Protein AF-A0AA39XBR7-F1 (afdb_monomer_lite)

Sequence (240 aa):
MSEARSYQYEAAVHEPPAMGYGTRESRRLQQRDEYKDFIITSLDLELIDYPHHLPDVERVSEIGLAAFDPRDSQCGPVLELANGDAAELAKRITSAHDIFNEWKSITARTCEAPCHTYWNRTYNDRHVAEPYEAMFAKSEICRSTVAISKLVDFFKTLSTAKLTPEEKAWGQKRKILILFWDARLEHRILKNWNLYPELDGMNIVYWDLQLWSLLYNSRRVGAHKASRMKNPQLRSIAEI

Radius of gyration: 22.06 Å; chains: 1; bounding box: 62×50×61 Å

Foldseek 3Di:
DPPVPVVVVVVQADDDPDQDPDDPVVSVVVVCVVCLQAKEKEWDWDFQPDDPVDDRLVRTFKIKMKIAGNLPPLNDDCVVVVVDDVVSSLVRIDIAMEGALVCLVPALQNRPDPCSVVVVPDDPDDDPPDPPPPVRYDYHYDHPVVVVVVVLVVQVCQQPPPDDPVCVVVVHTTAYEYEYQACPSVVVNCVVVVPCVSCVVGNYGYHHVPVVVVVVVVVVVVVVVVVLVVDPVNPVVVPD

Secondary structure (DSSP, 8-state):
--STTSHHHHHHBPPPPP--SS-HHHHHHHHHHHHTTPEEEEEEEEE-S--TTS-HHHHEEEEEEEEE-TT-TTS--TTTTTSS-HHHHHTT-EEEEEEETTTTT--TTT---HHHHSGGGT-SSS--------TTSPPEEE-HHHHHHHHHHHHHHHHHTT--HHHHHTT---EEEEEESSHHHHHHHHHHTT-HHHHTTSEEEEEEHHHHHHHHHHHHHHHHHHHHHT-GGGGGGS--

Structure (mmCIF, N/CA/C/O backbone):
data_AF-A0AA39XBR7-F1
#
_entry.id   AF-A0AA39XBR7-F1
#
loop_
_atom_site.group_PDB
_atom_site.id
_atom_site.type_symbol
_atom_site.label_atom_id
_atom_site.label_alt_id
_atom_site.label_comp_id
_atom_site.label_asym_id
_atom_site.label_entity_id
_atom_site.label_seq_id
_atom_site.pdbx_PDB_ins_code
_atom_site.Cartn_x
_atom_site.Cartn_y
_atom_site.Cartn_z
_atom_site.occupancy
_atom_site.B_iso_or_equiv
_atom_site.auth_seq_id
_atom_site.auth_comp_id
_atom_site.auth_asym_id
_atom_site.auth_atom_id
_atom_site.pdbx_PDB_model_num
ATOM 1 N N . MET A 1 1 ? -8.562 -27.942 -15.005 1.00 36.41 1 MET A N 1
ATOM 2 C CA . MET A 1 1 ? -8.981 -27.636 -13.614 1.00 36.41 1 MET A CA 1
ATOM 3 C C . MET A 1 1 ? -8.648 -26.181 -13.225 1.00 36.41 1 MET A C 1
ATOM 5 O O . MET A 1 1 ? -8.146 -25.946 -12.134 1.00 36.41 1 MET A O 1
ATOM 9 N N . SER A 1 2 ? -8.909 -25.188 -14.087 1.00 41.81 2 SER A N 1
ATOM 10 C CA . SER A 1 2 ? -8.420 -23.802 -13.907 1.00 41.81 2 SER A CA 1
ATOM 11 C C . SER A 1 2 ? -9.505 -22.744 -13.666 1.00 41.81 2 SER A C 1
ATOM 13 O O . SER A 1 2 ? -9.163 -21.615 -13.341 1.00 41.81 2 SER A O 1
ATOM 15 N N . GLU A 1 3 ? -10.792 -23.080 -13.765 1.00 29.22 3 GLU A N 1
ATOM 16 C CA . GLU A 1 3 ? -11.884 -22.090 -13.680 1.00 29.22 3 GLU A CA 1
ATOM 17 C C . GLU A 1 3 ? -12.393 -21.839 -12.250 1.00 29.22 3 GLU A C 1
ATOM 19 O O . GLU A 1 3 ? -12.955 -20.791 -11.962 1.00 29.22 3 GLU A O 1
ATOM 24 N N . ALA A 1 4 ? -12.120 -22.737 -11.297 1.00 28.70 4 ALA A N 1
ATOM 25 C CA . ALA A 1 4 ? -12.608 -22.592 -9.920 1.00 28.70 4 ALA A CA 1
ATOM 26 C C . ALA A 1 4 ? -11.815 -21.580 -9.061 1.00 28.70 4 ALA A C 1
ATOM 28 O O . ALA A 1 4 ? -12.208 -21.293 -7.935 1.00 28.70 4 ALA A O 1
ATOM 29 N N . ARG A 1 5 ? -10.690 -21.038 -9.557 1.00 33.12 5 ARG A N 1
ATOM 30 C CA . ARG A 1 5 ? -9.827 -20.099 -8.806 1.00 33.12 5 ARG A CA 1
ATOM 31 C C . ARG A 1 5 ? -9.983 -18.630 -9.213 1.00 33.12 5 ARG A C 1
ATOM 33 O O . ARG A 1 5 ? -9.458 -17.778 -8.503 1.00 33.12 5 ARG A O 1
ATOM 40 N N . SER A 1 6 ? -10.690 -18.315 -10.304 1.00 33.12 6 SER A N 1
ATOM 41 C CA . SER A 1 6 ? -11.037 -16.922 -10.644 1.00 33.12 6 SER A CA 1
ATOM 42 C C . SER A 1 6 ? -12.188 -16.384 -9.786 1.00 33.12 6 SER A C 1
ATOM 44 O O . SER A 1 6 ? -12.263 -15.183 -9.559 1.00 33.12 6 SER A O 1
ATOM 46 N N . TYR A 1 7 ? -13.018 -17.267 -9.221 1.00 29.05 7 TYR A N 1
ATOM 47 C CA . TYR A 1 7 ? -14.158 -16.909 -8.366 1.00 29.05 7 TYR A CA 1
ATOM 48 C C . TYR A 1 7 ? -13.788 -16.291 -7.005 1.00 29.05 7 TYR A C 1
ATOM 50 O O . TYR A 1 7 ? -14.643 -15.699 -6.356 1.00 29.05 7 TYR A O 1
ATOM 58 N N . GLN A 1 8 ? -12.529 -16.381 -6.559 1.00 36.50 8 GLN A N 1
ATOM 59 C CA . GLN A 1 8 ? -12.093 -15.705 -5.327 1.00 36.50 8 GLN A CA 1
ATOM 60 C C . GLN A 1 8 ? -11.829 -14.201 -5.521 1.00 36.50 8 GLN A C 1
ATOM 62 O O . GLN A 1 8 ? -11.839 -13.468 -4.539 1.00 36.50 8 GLN A O 1
ATOM 67 N N . TYR A 1 9 ? -11.638 -13.731 -6.762 1.00 39.88 9 TYR A N 1
ATOM 68 C CA . TYR A 1 9 ? -11.466 -12.303 -7.064 1.00 39.88 9 TYR A CA 1
ATOM 69 C C . TYR A 1 9 ? -12.776 -11.521 -6.864 1.00 39.88 9 TYR A C 1
ATOM 71 O O . TYR A 1 9 ? -12.777 -10.463 -6.246 1.00 39.88 9 TYR A O 1
ATOM 79 N N . GLU A 1 10 ? -13.910 -12.083 -7.292 1.00 41.75 10 GLU A N 1
ATOM 80 C CA . GLU A 1 10 ? -15.229 -11.444 -7.144 1.00 41.75 10 GLU A CA 1
ATOM 81 C C . GLU A 1 10 ? -15.775 -11.492 -5.707 1.00 41.75 10 GLU A C 1
ATOM 83 O O . GLU A 1 10 ? -16.645 -10.704 -5.352 1.00 41.75 10 GLU A O 1
ATOM 88 N N . ALA A 1 11 ? -15.260 -12.389 -4.859 1.00 38.06 11 ALA A N 1
ATOM 89 C CA . ALA A 1 11 ? -15.736 -12.554 -3.485 1.00 38.06 11 ALA A CA 1
ATOM 90 C C . ALA A 1 11 ? -15.043 -11.633 -2.459 1.00 38.06 11 ALA A C 1
ATOM 92 O O . ALA A 1 11 ? -15.571 -11.461 -1.362 1.00 38.06 11 ALA A O 1
ATOM 93 N N . ALA A 1 12 ? -13.876 -11.061 -2.788 1.00 40.06 12 ALA A N 1
ATOM 94 C CA . ALA A 1 12 ? -13.057 -10.269 -1.858 1.00 40.06 12 ALA A CA 1
ATOM 95 C C . ALA A 1 12 ? -13.121 -8.747 -2.093 1.00 40.06 12 ALA A C 1
ATOM 97 O O . ALA A 1 12 ? -12.744 -7.974 -1.210 1.00 40.06 12 ALA A O 1
ATOM 98 N N . VAL A 1 13 ? -13.616 -8.306 -3.255 1.00 43.59 13 VAL A N 1
ATOM 99 C CA . VAL A 1 13 ? -13.901 -6.891 -3.528 1.00 43.59 13 VAL A CA 1
ATOM 100 C C . VAL A 1 13 ? -15.333 -6.626 -3.089 1.00 43.59 13 VAL A C 1
ATOM 102 O O . VAL A 1 13 ? -16.291 -6.885 -3.815 1.00 43.59 13 VAL A O 1
ATOM 105 N N . HIS A 1 14 ? -15.495 -6.154 -1.857 1.00 42.94 14 HIS A N 1
ATOM 106 C CA . HIS A 1 14 ? -16.815 -5.778 -1.378 1.00 42.94 14 HIS A CA 1
ATOM 107 C C . HIS A 1 14 ? -17.327 -4.587 -2.193 1.00 42.94 14 HIS A C 1
ATOM 109 O O . HIS A 1 14 ? -16.699 -3.526 -2.215 1.00 42.94 14 HIS A O 1
ATOM 115 N N . GLU A 1 15 ? -18.501 -4.732 -2.818 1.00 41.19 15 GLU A N 1
ATOM 116 C CA . GLU A 1 15 ? -19.297 -3.552 -3.145 1.00 41.19 15 GLU A CA 1
ATOM 117 C C . GLU A 1 15 ? -19.470 -2.748 -1.846 1.00 41.19 15 GLU A C 1
ATOM 119 O O . GLU A 1 15 ? -19.790 -3.338 -0.805 1.00 41.19 15 GLU A O 1
ATOM 124 N N . PRO A 1 16 ? -19.274 -1.417 -1.854 1.00 43.09 16 PRO A N 1
ATOM 125 C CA . PRO A 1 16 ? -19.631 -0.624 -0.692 1.00 43.09 16 PRO A CA 1
ATOM 126 C C . PRO A 1 16 ? -21.111 -0.883 -0.374 1.00 43.09 16 PRO A C 1
ATOM 128 O O . PRO A 1 16 ? -21.908 -1.042 -1.310 1.00 43.09 16 PRO A O 1
ATOM 131 N N . PRO A 1 17 ? -21.490 -0.933 0.916 1.00 42.19 17 PRO A N 1
ATOM 132 C CA . PRO A 1 17 ? -22.825 -1.317 1.342 1.00 42.19 17 PRO A CA 1
ATOM 133 C C . PRO A 1 17 ? -23.879 -0.592 0.513 1.00 42.19 17 PRO A C 1
ATOM 135 O O . PRO A 1 17 ? -23.793 0.623 0.282 1.00 42.19 17 PRO A O 1
ATOM 138 N N . ALA A 1 18 ? -24.846 -1.373 0.019 1.00 39.78 18 ALA A N 1
ATOM 139 C CA . ALA A 1 18 ? -25.929 -0.883 -0.814 1.00 39.78 18 ALA A CA 1
ATOM 140 C C . ALA A 1 18 ? -26.505 0.384 -0.178 1.00 39.78 18 ALA A C 1
ATOM 142 O O . ALA A 1 18 ? -26.928 0.376 0.977 1.00 39.78 18 ALA A O 1
ATOM 143 N N . MET A 1 19 ? -26.475 1.486 -0.931 1.00 39.44 19 MET A N 1
ATOM 144 C CA . MET A 1 19 ? -26.997 2.771 -0.484 1.00 39.44 19 MET A CA 1
ATOM 145 C C . MET A 1 19 ? -28.483 2.619 -0.154 1.00 39.44 19 MET A C 1
ATOM 147 O O . MET A 1 19 ? -29.329 2.709 -1.043 1.00 39.44 19 MET A O 1
ATOM 151 N N . GLY A 1 20 ? -28.782 2.381 1.123 1.00 36.44 20 GLY A N 1
ATOM 152 C CA . GLY A 1 20 ? -30.136 2.234 1.630 1.00 36.44 20 GLY A CA 1
ATOM 153 C C . GLY A 1 20 ? -30.998 3.457 1.321 1.00 36.44 20 GLY A C 1
ATOM 154 O O . GLY A 1 20 ? -30.512 4.571 1.090 1.00 36.44 20 GLY A O 1
ATOM 155 N N . TYR A 1 21 ? -32.310 3.245 1.306 1.00 33.88 21 TYR A N 1
ATOM 156 C CA . TYR A 1 21 ? -33.287 4.312 1.143 1.00 33.88 21 TYR A CA 1
ATOM 157 C C . TYR A 1 21 ? -33.241 5.245 2.367 1.00 33.88 21 TYR A C 1
ATOM 159 O O . TYR A 1 21 ? -33.665 4.878 3.456 1.00 33.88 21 TYR A O 1
ATOM 167 N N . GLY A 1 22 ? -32.707 6.456 2.181 1.00 43.44 22 GLY A N 1
ATOM 168 C CA . GLY A 1 22 ? -32.591 7.495 3.208 1.00 43.44 22 GLY A CA 1
ATOM 169 C C . GLY A 1 22 ? -32.235 8.858 2.605 1.00 43.44 22 GLY A C 1
ATOM 170 O O . GLY A 1 22 ? -31.845 8.962 1.434 1.00 43.44 22 GLY A O 1
ATOM 171 N N . THR A 1 23 ? -32.364 9.939 3.375 1.00 49.00 23 THR A N 1
ATOM 172 C CA . THR A 1 23 ? -31.885 11.270 2.953 1.00 49.00 23 THR A CA 1
ATOM 173 C C . THR A 1 23 ? -30.369 11.236 2.685 1.00 49.00 23 THR A C 1
ATOM 175 O O . THR A 1 23 ? -29.650 10.357 3.158 1.00 49.00 23 THR A O 1
ATOM 178 N N . ARG A 1 24 ? -29.843 12.162 1.873 1.00 52.94 24 ARG A N 1
ATOM 179 C CA . ARG A 1 24 ? -28.394 12.224 1.568 1.00 52.94 24 ARG A CA 1
ATOM 180 C C . ARG A 1 24 ? -27.542 12.383 2.838 1.00 52.94 24 ARG A C 1
ATOM 182 O O . ARG A 1 24 ? -26.417 11.904 2.891 1.00 52.94 24 ARG A O 1
ATOM 189 N N . GLU A 1 25 ? -28.098 13.044 3.843 1.00 47.00 25 GLU A N 1
ATOM 190 C CA . GLU A 1 25 ? -27.456 13.350 5.119 1.00 47.00 25 GLU A CA 1
ATOM 191 C C . GLU A 1 25 ? -27.465 12.157 6.085 1.00 47.00 25 GLU A C 1
ATOM 193 O O . GLU A 1 25 ? -26.419 11.805 6.620 1.00 47.00 25 GLU A O 1
ATOM 198 N N . SER A 1 26 ? -28.589 11.440 6.203 1.00 44.47 26 SER A N 1
ATOM 199 C CA . SER A 1 26 ? -28.661 10.193 6.989 1.00 44.47 26 SER A CA 1
ATOM 200 C C . SER A 1 26 ? -27.738 9.099 6.440 1.00 44.47 26 SER A C 1
ATOM 202 O O . SER A 1 26 ? -27.073 8.414 7.213 1.00 44.47 26 SER A O 1
ATOM 204 N N . ARG A 1 27 ? -27.604 9.003 5.110 1.00 57.03 27 ARG A N 1
ATOM 205 C CA . ARG A 1 27 ? -26.632 8.109 4.456 1.00 57.03 27 ARG A CA 1
ATOM 206 C C . ARG A 1 27 ? -25.179 8.472 4.765 1.00 57.03 27 ARG A C 1
ATOM 208 O O . ARG A 1 27 ? -24.381 7.584 5.044 1.00 57.03 27 ARG A O 1
ATOM 215 N N . ARG A 1 28 ? -24.840 9.766 4.745 1.00 54.34 28 ARG A N 1
ATOM 216 C CA . ARG A 1 28 ? -23.496 10.251 5.106 1.00 54.34 28 ARG A CA 1
ATOM 217 C C . ARG A 1 28 ? -23.152 9.938 6.558 1.00 54.34 28 ARG A C 1
ATOM 219 O O . ARG A 1 28 ? -22.025 9.550 6.829 1.00 54.34 28 ARG A O 1
ATOM 226 N N . LEU A 1 29 ? -24.110 10.092 7.471 1.00 49.38 29 LEU A N 1
ATOM 227 C CA . LEU A 1 29 ? -23.909 9.810 8.892 1.00 49.38 29 LEU A CA 1
ATOM 228 C C . LEU A 1 29 ? -23.718 8.309 9.158 1.00 49.38 29 LEU A C 1
ATOM 230 O O . LEU A 1 29 ? -22.767 7.951 9.844 1.00 49.38 29 LEU A O 1
ATOM 234 N N . GLN A 1 30 ? -24.529 7.436 8.547 1.00 53.97 30 GLN A N 1
ATOM 235 C CA . GLN A 1 30 ? -24.371 5.978 8.675 1.00 53.97 30 GLN A CA 1
ATOM 236 C C . GLN A 1 30 ? -23.036 5.472 8.124 1.00 53.97 30 GLN A C 1
ATOM 238 O O . GLN A 1 30 ? -22.339 4.736 8.814 1.00 53.97 30 GLN A O 1
ATOM 243 N N . GLN A 1 31 ? -22.643 5.903 6.920 1.00 56.69 31 GLN A N 1
ATOM 244 C CA . GLN A 1 31 ? -21.334 5.543 6.364 1.00 56.69 31 GLN A CA 1
ATOM 245 C C . GLN A 1 31 ? -20.203 6.065 7.252 1.00 56.69 31 GLN A C 1
ATOM 247 O O . GLN A 1 31 ? -19.247 5.351 7.529 1.00 56.69 31 GLN A O 1
ATOM 252 N N . ARG A 1 32 ? -20.316 7.296 7.763 1.00 59.03 32 ARG A N 1
ATOM 253 C CA . ARG A 1 32 ? -19.305 7.842 8.671 1.00 59.03 32 ARG A CA 1
ATOM 254 C C . ARG A 1 32 ? -19.164 6.998 9.933 1.00 59.03 32 ARG A C 1
ATOM 256 O O . ARG A 1 32 ? -18.042 6.742 10.347 1.00 59.03 32 ARG A O 1
ATOM 263 N N . ASP A 1 33 ? -20.267 6.569 10.537 1.00 61.25 33 ASP A N 1
ATOM 264 C CA . ASP A 1 33 ? -20.223 5.728 11.735 1.00 61.25 33 ASP A CA 1
ATOM 265 C C . ASP A 1 33 ? -19.694 4.316 11.472 1.00 61.25 33 ASP A C 1
ATOM 267 O O . ASP A 1 33 ? -19.093 3.724 12.367 1.00 61.25 33 ASP A O 1
ATOM 271 N N . GLU A 1 34 ? -19.866 3.801 10.257 1.00 65.88 34 GLU A N 1
ATOM 272 C CA . GLU A 1 34 ? -19.312 2.516 9.830 1.00 65.88 34 GLU A CA 1
ATOM 273 C C . GLU A 1 34 ? -17.792 2.590 9.606 1.00 65.88 34 GLU A C 1
ATOM 275 O O . GLU A 1 34 ? -17.063 1.701 10.049 1.00 65.88 34 GLU A O 1
ATOM 280 N N . TYR A 1 35 ? -17.297 3.674 8.994 1.00 68.44 35 TYR A N 1
ATOM 281 C CA . TYR A 1 35 ? -15.881 3.832 8.628 1.00 68.44 35 TYR A CA 1
ATOM 282 C C . TYR A 1 35 ? -15.037 4.637 9.622 1.00 68.44 35 TYR A C 1
ATOM 284 O O . TYR A 1 35 ? -13.823 4.707 9.452 1.00 68.44 35 TYR A O 1
ATOM 292 N N . LYS A 1 36 ? -15.625 5.216 10.680 1.00 70.69 36 LYS A N 1
ATOM 293 C CA . LYS A 1 36 ? -14.898 6.055 11.661 1.00 70.69 36 LYS A CA 1
ATOM 294 C C . LYS A 1 36 ? -13.716 5.368 12.342 1.00 70.69 36 LYS A C 1
ATOM 296 O O . LYS A 1 36 ? -12.861 6.057 12.881 1.00 70.69 36 LYS A O 1
ATOM 301 N N . ASP A 1 37 ? -13.699 4.039 12.340 1.00 78.62 37 ASP A N 1
ATOM 302 C CA . ASP A 1 37 ? -12.667 3.228 12.988 1.00 78.62 37 ASP A CA 1
ATOM 303 C C . ASP A 1 37 ? -11.727 2.516 12.011 1.00 78.62 37 ASP A C 1
ATOM 305 O O . ASP A 1 37 ? -10.735 1.914 12.442 1.00 78.62 37 ASP A O 1
ATOM 309 N N . PHE A 1 38 ? -12.011 2.604 10.709 1.00 88.00 38 PHE A N 1
ATOM 310 C CA . PHE A 1 38 ? -11.160 2.039 9.674 1.00 88.00 38 PHE A CA 1
ATOM 311 C C . PHE A 1 38 ? -9.923 2.907 9.483 1.00 88.00 38 PHE A C 1
ATOM 313 O O . PHE A 1 38 ? -10.016 4.122 9.326 1.00 88.00 38 PHE A O 1
ATOM 320 N N . ILE A 1 39 ? -8.764 2.263 9.429 1.00 91.50 39 ILE A N 1
ATOM 321 C CA . ILE A 1 39 ? -7.567 2.873 8.865 1.00 91.50 39 ILE A CA 1
ATOM 322 C C . ILE A 1 39 ? -7.714 2.786 7.348 1.00 91.50 39 ILE A C 1
ATOM 324 O O . ILE A 1 39 ? -7.817 1.688 6.803 1.00 91.50 39 ILE A O 1
ATOM 328 N N . ILE A 1 40 ? -7.760 3.930 6.673 1.00 91.94 40 ILE A N 1
ATOM 329 C CA . ILE A 1 40 ? -7.886 3.997 5.216 1.00 91.94 40 ILE A CA 1
ATOM 330 C C . ILE A 1 40 ? -6.480 4.022 4.640 1.00 91.94 40 ILE A C 1
ATOM 332 O O . ILE A 1 40 ? -5.661 4.833 5.057 1.00 91.94 40 ILE A O 1
ATOM 336 N N . THR A 1 41 ? -6.184 3.152 3.690 1.00 93.88 41 THR A N 1
ATOM 337 C CA . THR A 1 41 ? -4.863 3.049 3.079 1.00 93.88 41 THR A CA 1
ATOM 338 C C . THR A 1 41 ? -4.983 2.831 1.581 1.00 93.88 41 THR A C 1
ATOM 340 O O . THR A 1 41 ? -5.974 2.285 1.115 1.00 93.88 41 THR A O 1
ATOM 343 N N . SER A 1 42 ? -4.000 3.292 0.819 1.00 94.31 42 SER A N 1
ATOM 344 C CA . SER A 1 42 ? -3.849 2.982 -0.599 1.00 94.31 42 SER A CA 1
ATOM 345 C C . SER A 1 42 ? -2.551 2.226 -0.825 1.00 94.31 42 SER A C 1
ATOM 347 O O . SER A 1 42 ? -1.539 2.541 -0.192 1.00 94.31 42 SER A O 1
ATOM 349 N N . LEU A 1 43 ? -2.596 1.259 -1.735 1.00 94.12 43 LEU A N 1
ATOM 350 C CA . LEU A 1 43 ? -1.437 0.524 -2.225 1.00 94.12 43 LEU A CA 1
ATOM 351 C C . LEU A 1 43 ? -1.415 0.636 -3.743 1.00 94.12 43 LEU A C 1
ATOM 353 O O . LEU A 1 43 ? -2.435 0.401 -4.388 1.00 94.12 43 LEU A O 1
ATOM 357 N N . ASP A 1 44 ? -0.252 0.977 -4.269 1.00 93.62 44 ASP A N 1
ATOM 358 C CA . ASP A 1 44 ? -0.001 1.124 -5.694 1.00 93.62 44 ASP A CA 1
ATOM 359 C C . ASP A 1 44 ? 1.312 0.418 -6.032 1.00 93.62 44 ASP A C 1
ATOM 361 O O . ASP A 1 44 ? 2.298 0.550 -5.295 1.00 93.62 44 ASP A O 1
ATOM 365 N N . LEU A 1 45 ? 1.305 -0.398 -7.085 1.00 93.50 45 LEU A N 1
ATOM 366 C CA . LEU A 1 45 ? 2.483 -1.125 -7.547 1.00 93.50 45 LEU A CA 1
ATOM 367 C C . LEU A 1 45 ? 2.773 -0.754 -8.992 1.00 93.50 45 LEU A C 1
ATOM 369 O O . LEU A 1 45 ? 1.938 -0.961 -9.867 1.00 93.50 45 LEU A O 1
ATOM 373 N N . GLU A 1 46 ? 4.001 -0.324 -9.254 1.00 90.00 46 GLU A N 1
ATOM 374 C CA . GLU A 1 46 ? 4.435 -0.019 -10.615 1.00 90.00 46 GLU A CA 1
ATOM 375 C C . GLU A 1 46 ? 5.308 -1.137 -11.176 1.00 90.00 46 GLU A C 1
ATOM 377 O O . GLU A 1 46 ? 6.103 -1.759 -10.461 1.00 90.00 46 GLU A O 1
ATOM 382 N N . LEU A 1 47 ? 5.162 -1.395 -12.476 1.00 90.06 47 LEU A N 1
ATOM 383 C CA . LEU A 1 47 ? 6.001 -2.329 -13.221 1.00 90.06 47 LEU A CA 1
ATOM 384 C C . LEU A 1 47 ? 6.881 -1.569 -14.211 1.00 90.06 47 LEU A C 1
ATOM 386 O O . LEU A 1 47 ? 6.414 -0.659 -14.892 1.00 90.06 47 LEU A O 1
ATOM 390 N N . ILE A 1 48 ? 8.105 -2.043 -14.439 1.00 86.00 48 ILE A N 1
ATOM 391 C CA . ILE A 1 48 ? 8.828 -1.659 -15.656 1.00 86.00 48 ILE A CA 1
ATOM 392 C C . ILE A 1 48 ? 8.069 -2.176 -16.881 1.00 86.00 48 ILE A C 1
ATOM 394 O O . ILE A 1 48 ? 7.608 -3.321 -16.901 1.00 86.00 48 ILE A O 1
ATOM 398 N N . ASP A 1 49 ? 8.016 -1.397 -17.958 1.00 80.81 49 ASP A N 1
ATOM 399 C CA . ASP A 1 49 ? 7.345 -1.810 -19.196 1.00 80.81 49 ASP A CA 1
ATOM 400 C C . ASP A 1 49 ? 8.090 -2.918 -19.958 1.00 80.81 49 ASP A C 1
ATOM 402 O O . ASP A 1 49 ? 7.473 -3.668 -20.710 1.00 80.81 49 ASP A O 1
ATOM 406 N N . TYR A 1 50 ? 9.403 -3.064 -19.760 1.00 77.06 50 TYR A N 1
ATOM 407 C CA . TYR A 1 50 ? 10.257 -4.000 -20.498 1.00 77.06 50 TYR A CA 1
ATOM 408 C C . TYR A 1 50 ? 11.393 -4.530 -19.602 1.00 77.06 50 TYR A C 1
ATOM 410 O O . TYR A 1 50 ? 11.916 -3.750 -18.807 1.00 77.06 50 TYR A O 1
ATOM 418 N N . PRO A 1 51 ? 11.824 -5.803 -19.735 1.00 80.25 51 PRO A N 1
ATOM 419 C CA . PRO A 1 51 ? 11.433 -6.766 -20.765 1.00 80.25 51 PRO A CA 1
ATOM 420 C C . PRO A 1 51 ? 10.178 -7.595 -20.463 1.00 80.25 51 PRO A C 1
ATOM 422 O O . PRO A 1 51 ? 9.992 -8.097 -19.362 1.00 80.25 51 PRO A O 1
ATOM 425 N N . HIS A 1 52 ? 9.349 -7.830 -21.489 1.00 79.94 52 HIS A N 1
ATOM 426 C CA . HIS A 1 52 ? 8.084 -8.575 -21.363 1.00 79.94 52 HIS A CA 1
ATOM 427 C C . HIS A 1 52 ? 8.235 -10.081 -21.097 1.00 79.94 52 HIS A C 1
ATOM 429 O O . HIS A 1 52 ? 7.250 -10.734 -20.770 1.00 79.94 52 HIS A O 1
ATOM 435 N N . HIS A 1 53 ? 9.431 -10.651 -21.279 1.00 86.31 53 HIS A N 1
ATOM 436 C CA . HIS A 1 53 ? 9.656 -12.074 -21.004 1.00 86.31 53 HIS A CA 1
ATOM 437 C C . HIS A 1 53 ? 9.752 -12.374 -19.503 1.00 86.31 53 HIS A C 1
ATOM 439 O O . HIS A 1 53 ? 9.620 -13.532 -19.114 1.00 86.31 53 HIS A O 1
ATOM 445 N N . LEU A 1 54 ? 9.991 -11.351 -18.675 1.00 86.94 54 LEU A N 1
ATOM 446 C CA . LEU A 1 54 ? 9.984 -11.496 -17.226 1.00 86.94 54 LEU A CA 1
ATOM 447 C C . LEU A 1 54 ? 8.542 -11.508 -16.705 1.00 86.94 54 LEU A C 1
ATOM 449 O O . LEU A 1 54 ? 7.699 -10.754 -17.209 1.00 86.94 54 LEU A O 1
ATOM 453 N N . PRO A 1 55 ? 8.241 -12.331 -15.689 1.00 90.31 55 PRO A N 1
ATOM 454 C CA . PRO A 1 55 ? 6.936 -12.314 -15.047 1.00 90.31 55 PRO A CA 1
ATOM 455 C C . PRO A 1 55 ? 6.712 -10.985 -14.314 1.00 90.31 55 PRO A C 1
ATOM 457 O O . PRO A 1 55 ? 7.658 -10.361 -13.838 1.00 90.31 55 PRO A O 1
ATOM 460 N N . ASP A 1 56 ? 5.447 -10.579 -14.161 1.00 89.81 56 ASP A N 1
ATOM 461 C CA . ASP A 1 56 ? 5.092 -9.299 -13.528 1.00 89.81 56 ASP A CA 1
ATOM 462 C C . ASP A 1 56 ? 5.752 -9.105 -12.153 1.00 89.81 56 ASP A C 1
ATOM 464 O O . ASP A 1 56 ? 6.220 -8.015 -11.855 1.00 89.81 56 ASP A O 1
ATOM 468 N N . VAL A 1 57 ? 5.870 -10.164 -11.340 1.00 92.25 57 VAL A N 1
ATOM 469 C CA . VAL A 1 57 ? 6.517 -10.095 -10.013 1.00 92.25 57 VAL A CA 1
ATOM 470 C C . VAL A 1 57 ? 7.991 -9.726 -10.041 1.00 92.25 57 VAL A C 1
ATOM 472 O O . VAL A 1 57 ? 8.477 -9.138 -9.080 1.00 92.25 57 VAL A O 1
ATOM 475 N N . GLU A 1 58 ? 8.698 -10.077 -11.111 1.00 91.12 58 GLU A N 1
ATOM 476 C CA . GLU A 1 58 ? 10.102 -9.708 -11.295 1.00 91.12 58 GLU A CA 1
ATOM 477 C C . GLU A 1 58 ? 10.227 -8.302 -11.881 1.00 91.12 58 GLU A C 1
ATOM 479 O O . GLU A 1 58 ? 11.261 -7.664 -11.717 1.00 91.12 58 GLU A O 1
ATOM 484 N N . ARG A 1 59 ? 9.168 -7.807 -12.530 1.00 90.94 59 ARG A N 1
ATOM 485 C CA . ARG A 1 59 ? 9.101 -6.486 -13.163 1.00 90.94 59 ARG A CA 1
ATOM 486 C C . ARG A 1 59 ? 8.615 -5.378 -12.237 1.00 90.94 59 ARG A C 1
ATOM 488 O O . ARG A 1 59 ? 8.664 -4.228 -12.660 1.00 90.94 59 ARG A O 1
ATOM 495 N N . VAL A 1 60 ? 8.150 -5.691 -11.025 1.00 93.00 60 VAL A N 1
ATOM 496 C CA . VAL A 1 60 ? 7.755 -4.661 -10.054 1.00 93.00 60 VAL A CA 1
ATOM 497 C C . VAL A 1 60 ? 8.952 -3.769 -9.770 1.00 93.00 60 VAL A C 1
ATOM 499 O O . VAL A 1 60 ? 9.993 -4.255 -9.331 1.00 93.00 60 VAL A O 1
ATOM 502 N N . SER A 1 61 ? 8.805 -2.481 -10.044 1.00 91.75 61 SER A N 1
ATOM 503 C CA . SER A 1 61 ? 9.834 -1.474 -9.823 1.00 91.75 61 SER A CA 1
ATOM 504 C C . SER A 1 61 ? 9.609 -0.689 -8.545 1.00 91.75 61 SER A C 1
ATOM 506 O O . SER A 1 61 ? 10.594 -0.275 -7.940 1.00 91.75 61 SER A O 1
ATOM 508 N N . GLU A 1 62 ? 8.358 -0.469 -8.135 1.00 92.62 62 GLU A N 1
ATOM 509 C CA . GLU A 1 62 ? 8.036 0.460 -7.046 1.00 92.62 62 GLU A CA 1
ATOM 510 C C . GLU A 1 62 ? 6.845 -0.021 -6.212 1.00 92.62 62 GLU A C 1
ATOM 512 O O . GLU A 1 62 ? 5.965 -0.735 -6.701 1.00 92.62 62 GLU A O 1
ATOM 517 N N . ILE A 1 63 ? 6.835 0.377 -4.938 1.00 94.25 63 ILE A N 1
ATOM 518 C CA . ILE A 1 63 ? 5.703 0.224 -4.022 1.00 94.25 63 ILE A CA 1
ATOM 519 C C . ILE A 1 63 ? 5.359 1.599 -3.455 1.00 94.25 63 ILE A C 1
ATOM 521 O O . ILE A 1 63 ? 6.153 2.193 -2.719 1.00 94.25 63 ILE A O 1
ATOM 525 N N . GLY A 1 64 ? 4.152 2.072 -3.755 1.00 93.69 64 GLY A N 1
ATOM 526 C CA . GLY A 1 64 ? 3.544 3.251 -3.154 1.00 93.69 64 GLY A CA 1
ATOM 527 C C . GLY A 1 64 ? 2.557 2.863 -2.057 1.00 93.69 64 GLY A C 1
ATOM 528 O O . GLY A 1 64 ? 1.663 2.042 -2.264 1.00 93.69 64 GLY A O 1
ATOM 529 N N . LEU A 1 65 ? 2.698 3.472 -0.881 1.00 94.56 65 LEU A N 1
ATOM 530 C CA . LEU A 1 65 ? 1.772 3.307 0.235 1.00 94.56 65 LEU A CA 1
ATOM 531 C C . LEU A 1 65 ? 1.343 4.661 0.777 1.00 94.56 65 LEU A C 1
ATOM 533 O O . LEU A 1 65 ? 2.166 5.556 0.971 1.00 94.56 65 LEU A O 1
ATOM 537 N N . ALA A 1 66 ? 0.062 4.774 1.111 1.00 93.56 66 ALA A N 1
ATOM 538 C CA . ALA A 1 66 ? -0.450 5.880 1.907 1.00 93.56 66 ALA A CA 1
ATOM 539 C C . ALA A 1 66 ? -1.423 5.360 2.966 1.00 93.56 66 ALA A C 1
ATOM 541 O O . ALA A 1 66 ? -2.132 4.382 2.723 1.00 93.56 66 ALA A O 1
ATOM 542 N N . ALA A 1 67 ? -1.478 5.989 4.138 1.00 93.44 67 ALA A N 1
ATOM 543 C CA . ALA A 1 67 ? -2.436 5.657 5.183 1.00 93.44 67 ALA A CA 1
ATOM 544 C C . ALA A 1 67 ? -2.948 6.893 5.924 1.00 93.44 67 ALA A C 1
ATOM 546 O O . ALA A 1 67 ? -2.222 7.843 6.201 1.00 93.44 67 ALA A O 1
ATOM 547 N N . PHE A 1 68 ? -4.220 6.830 6.291 1.00 90.12 68 PHE A N 1
ATOM 548 C CA . PHE A 1 68 ? -4.923 7.772 7.136 1.00 90.12 68 PHE A CA 1
ATOM 549 C C . PHE A 1 68 ? -5.595 6.996 8.269 1.00 90.12 68 PHE A C 1
ATOM 551 O O . PHE A 1 68 ? -6.441 6.130 8.034 1.00 90.12 68 PHE A O 1
ATOM 558 N N . ASP A 1 69 ? -5.225 7.307 9.511 1.00 89.69 69 ASP A N 1
ATOM 559 C CA . ASP A 1 69 ? -5.846 6.723 10.698 1.00 89.69 69 ASP A CA 1
ATOM 560 C C . ASP A 1 69 ? -6.724 7.772 11.399 1.00 89.69 69 ASP A C 1
ATOM 562 O O . ASP A 1 69 ? -6.189 8.714 11.991 1.00 89.69 69 ASP A O 1
ATOM 566 N N . PRO A 1 70 ? -8.059 7.607 11.402 1.00 81.19 70 PRO A N 1
ATOM 567 C CA . PRO A 1 70 ? -8.972 8.566 12.020 1.00 81.19 70 PRO A CA 1
ATOM 568 C C . PRO A 1 70 ? -8.812 8.665 13.544 1.00 81.19 70 PRO A C 1
ATOM 570 O O . PRO A 1 70 ? -9.276 9.641 14.130 1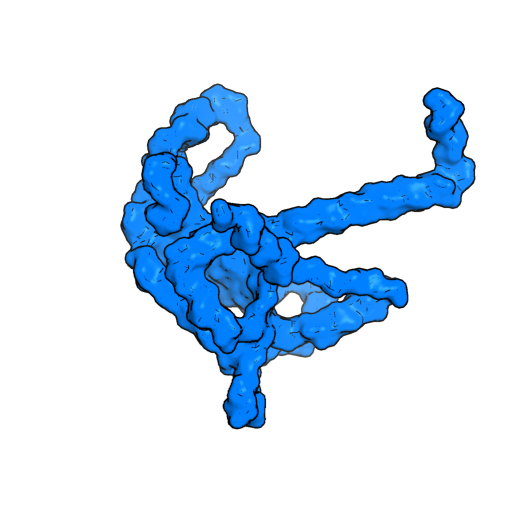.00 81.19 70 PRO A O 1
ATOM 573 N N . ARG A 1 71 ? -8.153 7.691 14.193 1.00 82.62 71 ARG A N 1
ATOM 574 C CA . ARG A 1 71 ? -7.836 7.733 15.630 1.00 82.62 71 ARG A CA 1
ATOM 575 C C . ARG A 1 71 ? -6.543 8.491 15.944 1.00 82.62 71 ARG A C 1
ATOM 577 O O . ARG A 1 71 ? -6.142 8.536 17.106 1.00 82.62 71 ARG A O 1
ATOM 584 N N . ASP A 1 72 ? -5.833 9.031 14.950 1.00 79.25 72 ASP A N 1
ATOM 585 C CA . ASP A 1 72 ? -4.677 9.880 15.239 1.00 79.25 72 ASP A CA 1
ATOM 586 C C . ASP A 1 72 ? -5.088 11.087 16.079 1.00 79.25 72 ASP A C 1
ATOM 588 O O . ASP A 1 72 ? -6.025 11.783 15.722 1.00 79.25 72 ASP A O 1
ATOM 592 N N . SER A 1 73 ? -4.395 11.360 17.184 1.00 58.44 73 SER A N 1
ATOM 593 C CA . SER A 1 73 ? -4.683 12.514 18.045 1.00 58.44 73 SER A CA 1
ATOM 594 C C . SER A 1 73 ? -4.407 13.854 17.355 1.00 58.44 73 SER A C 1
ATOM 596 O O . SER A 1 73 ? -4.880 14.888 17.818 1.00 58.44 73 SER A O 1
ATOM 598 N N . GLN A 1 74 ? -3.661 13.849 16.243 1.00 59.41 74 GLN A N 1
ATOM 599 C CA . GLN A 1 74 ? -3.562 15.005 15.342 1.00 59.41 74 GLN A CA 1
ATOM 600 C C . GLN A 1 74 ? -4.845 15.219 14.521 1.00 59.41 74 GLN A C 1
ATOM 602 O O . GLN A 1 74 ? -5.073 16.299 13.970 1.00 59.41 74 GLN A O 1
ATOM 607 N N . CYS A 1 75 ? -5.716 14.210 14.468 1.00 52.38 75 CYS 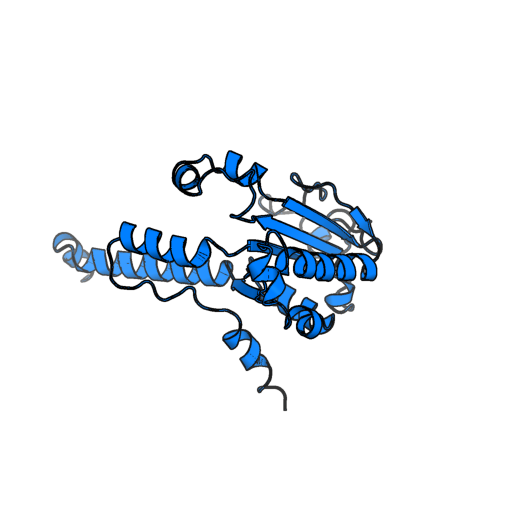A N 1
ATOM 608 C CA . CYS A 1 75 ? -7.089 14.355 14.041 1.00 52.38 75 CYS A CA 1
ATOM 609 C C . CYS A 1 75 ? -7.916 14.906 15.202 1.00 52.38 75 CYS A C 1
ATOM 611 O O . CYS A 1 75 ? -8.431 14.161 16.031 1.00 52.38 75 CYS A O 1
ATOM 613 N N . GLY A 1 76 ? -8.095 16.231 15.239 1.00 51.47 76 GLY A N 1
ATOM 614 C CA . GLY A 1 76 ? -9.236 16.826 15.945 1.00 51.47 76 GLY A CA 1
ATOM 615 C C . GLY A 1 76 ? -10.553 16.117 15.569 1.00 51.47 76 GLY A C 1
ATOM 616 O O . GLY A 1 76 ? -10.573 15.315 14.627 1.00 51.47 76 GLY A O 1
ATOM 617 N N . PRO A 1 77 ? -11.665 16.369 16.281 1.00 53.50 77 PRO A N 1
ATOM 618 C CA . PRO A 1 77 ? -12.906 15.631 16.074 1.00 53.50 77 PRO A CA 1
ATOM 619 C C . PRO A 1 77 ? -13.246 15.548 14.581 1.00 53.50 77 PRO A C 1
ATOM 621 O O . PRO A 1 77 ? -13.333 16.568 13.903 1.00 53.50 77 PRO A O 1
ATOM 624 N N . VAL A 1 78 ? -13.461 14.327 14.073 1.00 50.41 78 VAL A N 1
ATOM 625 C CA . VAL A 1 78 ? -13.760 14.011 12.656 1.00 50.41 78 VAL A CA 1
ATOM 626 C C . VAL A 1 78 ? -14.889 14.890 12.073 1.00 50.41 78 VAL A C 1
ATOM 628 O O . VAL A 1 78 ? -15.013 15.055 10.863 1.00 50.41 78 VAL A O 1
ATOM 631 N N . LEU A 1 79 ? -15.700 15.503 12.941 1.00 44.06 79 LEU A N 1
ATOM 632 C CA . LEU A 1 79 ? -16.712 16.513 12.630 1.00 44.06 79 LEU A CA 1
ATOM 633 C C . LEU A 1 79 ? -16.173 17.799 11.973 1.00 44.06 79 LEU A C 1
ATOM 635 O O . LEU A 1 79 ? -16.892 18.368 11.157 1.00 44.06 79 LEU A O 1
ATOM 639 N N . GLU A 1 80 ? -14.941 18.233 12.244 1.00 48.28 80 GLU A N 1
ATOM 640 C CA . GLU A 1 80 ? -14.347 19.411 11.584 1.00 48.28 80 GLU A CA 1
ATOM 641 C C . GLU A 1 80 ? -13.853 19.100 10.158 1.00 48.28 80 GLU A C 1
ATOM 643 O O . GLU A 1 80 ? -13.779 19.991 9.315 1.00 48.28 80 GLU A O 1
ATOM 648 N N . LEU A 1 81 ? -13.601 17.823 9.843 1.00 49.25 81 LEU A N 1
ATOM 649 C CA . LEU A 1 81 ? -13.091 17.366 8.542 1.00 49.25 81 LEU A CA 1
ATOM 650 C C . LEU A 1 81 ? -14.150 17.374 7.431 1.00 49.25 81 LEU A C 1
ATOM 652 O O . LEU A 1 81 ? -13.801 17.430 6.257 1.00 49.25 81 LEU A O 1
ATOM 656 N N . ALA A 1 82 ? -15.443 17.359 7.773 1.00 47.62 82 ALA A N 1
ATOM 657 C CA . ALA A 1 82 ? -16.522 17.449 6.784 1.00 47.62 82 ALA A CA 1
ATOM 658 C C . ALA A 1 82 ? -16.621 18.841 6.124 1.00 47.62 82 ALA A C 1
ATOM 660 O O . ALA A 1 82 ? -17.190 18.955 5.038 1.00 47.62 82 ALA A O 1
ATOM 661 N N . ASN A 1 83 ? -16.043 19.864 6.767 1.00 49.41 83 ASN A N 1
ATOM 662 C CA . ASN A 1 83 ? -15.876 21.224 6.245 1.00 49.41 83 ASN A CA 1
ATOM 663 C C . ASN A 1 83 ? -14.393 21.583 6.015 1.00 49.41 83 ASN A C 1
ATOM 665 O O . ASN A 1 83 ? -14.092 22.721 5.657 1.00 49.41 83 ASN A O 1
ATOM 669 N N . GLY A 1 84 ? -13.475 20.645 6.268 1.00 53.66 84 GLY A N 1
ATOM 670 C CA . GLY A 1 84 ? -12.036 20.869 6.204 1.00 53.66 84 GLY A CA 1
ATOM 671 C C . GLY A 1 84 ? -11.525 20.898 4.767 1.00 53.66 84 GLY A C 1
ATOM 672 O O . GLY A 1 84 ? -11.964 20.116 3.923 1.00 53.66 84 GLY A O 1
ATOM 673 N N . ASP A 1 85 ? -10.584 21.800 4.503 1.00 60.66 85 ASP A N 1
ATOM 674 C CA . ASP A 1 85 ? -9.819 21.843 3.259 1.00 60.66 85 ASP A CA 1
ATOM 675 C C . ASP A 1 85 ? -9.122 20.488 3.038 1.00 60.66 85 ASP A C 1
ATOM 677 O O . ASP A 1 85 ? -8.474 19.954 3.943 1.00 60.66 85 ASP A O 1
ATOM 681 N N . ALA A 1 86 ? -9.249 19.919 1.836 1.00 62.25 86 ALA A N 1
ATOM 682 C CA . ALA A 1 86 ? -8.582 18.673 1.459 1.00 62.25 86 ALA A CA 1
ATOM 683 C C . ALA A 1 86 ? -7.061 18.743 1.697 1.00 62.25 86 ALA A C 1
ATOM 685 O O . ALA A 1 86 ? -6.439 17.723 1.998 1.00 62.25 86 ALA A O 1
ATOM 686 N N . ALA A 1 87 ? -6.478 19.944 1.641 1.00 66.88 87 ALA A N 1
ATOM 687 C CA . ALA A 1 87 ? -5.079 20.182 1.975 1.00 66.88 87 ALA A CA 1
ATOM 688 C C . ALA A 1 87 ? -4.736 19.860 3.445 1.00 66.88 87 ALA A C 1
ATOM 690 O O . ALA A 1 87 ? -3.662 19.327 3.720 1.00 66.88 87 ALA A O 1
ATOM 691 N N . GLU A 1 88 ? -5.634 20.130 4.397 1.00 70.06 88 GLU A N 1
ATOM 692 C CA . GLU A 1 88 ? -5.416 19.814 5.818 1.00 70.06 88 GLU A CA 1
ATOM 693 C C . GLU A 1 88 ? -5.554 18.317 6.105 1.00 70.06 88 GLU A C 1
ATOM 695 O O . GLU A 1 88 ? -4.841 17.774 6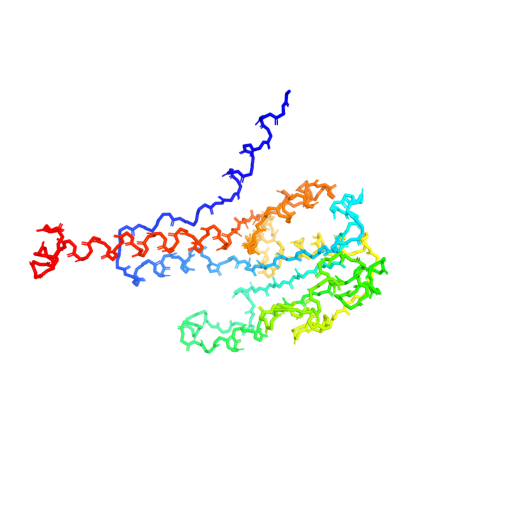.949 1.00 70.06 88 GLU A O 1
ATOM 700 N N . LEU A 1 89 ? -6.433 17.630 5.371 1.00 71.19 89 LEU A N 1
ATOM 701 C CA . LEU A 1 89 ? -6.522 16.170 5.403 1.00 71.19 89 LEU A CA 1
ATOM 702 C C . LEU A 1 89 ? -5.255 15.521 4.843 1.00 71.19 89 LEU A C 1
ATOM 704 O O . LEU A 1 89 ? -4.730 14.592 5.454 1.00 71.19 89 LEU A O 1
ATOM 708 N N . ALA A 1 90 ? -4.736 16.037 3.726 1.00 75.12 90 ALA A N 1
ATOM 709 C CA . ALA A 1 90 ? -3.535 15.513 3.082 1.00 75.12 90 ALA A CA 1
ATOM 710 C C . ALA A 1 90 ? -2.308 15.541 4.009 1.00 75.12 90 ALA A C 1
ATOM 712 O O . ALA A 1 90 ? -1.539 14.586 4.027 1.00 75.12 90 ALA A O 1
ATOM 713 N N . LYS A 1 91 ? -2.165 16.572 4.855 1.00 77.50 91 LYS A N 1
ATOM 714 C CA . LYS A 1 91 ? -1.076 16.668 5.850 1.00 77.50 91 LYS A CA 1
ATOM 715 C C . LYS A 1 91 ? -1.077 15.547 6.896 1.00 77.50 91 LYS A C 1
ATOM 717 O O . LYS A 1 91 ? -0.077 15.363 7.582 1.00 77.50 91 LYS A O 1
ATOM 722 N N . ARG A 1 92 ? -2.196 14.836 7.058 1.00 80.19 92 ARG A N 1
ATOM 723 C CA . ARG A 1 92 ? -2.371 13.754 8.043 1.00 80.19 92 ARG A CA 1
ATOM 724 C C . ARG A 1 92 ? -2.204 12.369 7.428 1.00 80.19 92 ARG A C 1
ATOM 726 O O . ARG A 1 92 ? -2.293 11.374 8.144 1.00 80.19 92 ARG A O 1
ATOM 733 N N . ILE A 1 93 ? -2.006 12.304 6.114 1.00 87.25 93 ILE A N 1
ATOM 734 C CA . ILE A 1 93 ? -1.710 11.065 5.412 1.00 87.25 93 ILE A CA 1
ATOM 735 C C . ILE A 1 93 ? -0.224 10.782 5.597 1.00 87.25 93 ILE A C 1
ATOM 737 O O . ILE A 1 93 ? 0.622 11.617 5.284 1.00 87.25 93 ILE A O 1
ATOM 741 N N . THR A 1 94 ? 0.097 9.599 6.105 1.00 90.12 94 THR A N 1
ATOM 742 C CA . THR A 1 94 ? 1.467 9.096 6.077 1.00 90.12 94 THR A CA 1
ATOM 743 C C . THR A 1 94 ? 1.680 8.354 4.771 1.00 90.12 94 THR A C 1
ATOM 745 O O . THR A 1 94 ? 0.838 7.556 4.366 1.00 90.12 94 THR A O 1
ATOM 748 N N . SER A 1 95 ? 2.797 8.614 4.101 1.00 91.50 95 SER A N 1
ATOM 749 C CA . SER A 1 95 ? 3.147 7.956 2.844 1.00 91.50 95 SER A CA 1
ATOM 750 C C . SER A 1 95 ? 4.543 7.361 2.897 1.00 91.50 95 SER A C 1
ATOM 752 O O . SER A 1 95 ? 5.453 7.937 3.496 1.00 91.50 95 SER A O 1
ATOM 754 N N . ALA A 1 96 ? 4.701 6.214 2.250 1.00 92.12 96 ALA A N 1
ATOM 755 C CA . ALA A 1 96 ? 5.974 5.551 2.032 1.00 92.12 96 ALA A CA 1
ATOM 756 C C . ALA A 1 96 ? 6.107 5.212 0.548 1.00 92.12 96 ALA A C 1
ATOM 758 O O . ALA A 1 96 ? 5.114 4.918 -0.120 1.00 92.12 96 ALA A O 1
ATOM 759 N N . HIS A 1 97 ? 7.334 5.283 0.043 1.00 93.69 97 HIS A N 1
ATOM 760 C CA . HIS A 1 97 ? 7.634 4.979 -1.344 1.00 93.69 97 HIS A CA 1
ATOM 761 C C . HIS A 1 97 ? 8.961 4.227 -1.426 1.00 93.69 97 HIS A C 1
ATOM 763 O O . HIS A 1 97 ? 10.002 4.774 -1.056 1.00 93.69 97 HIS A O 1
ATOM 769 N N . ASP A 1 98 ? 8.921 2.977 -1.880 1.00 93.31 98 ASP A N 1
ATOM 770 C CA . ASP A 1 98 ? 10.102 2.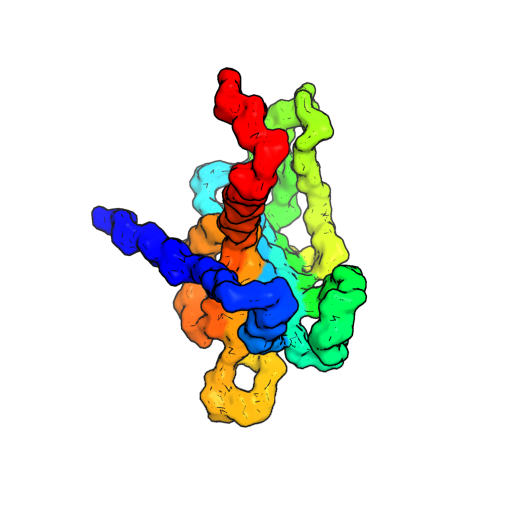133 -2.057 1.00 93.31 98 ASP A CA 1
ATOM 771 C C . ASP A 1 98 ? 10.338 1.878 -3.552 1.00 93.31 98 ASP A C 1
ATOM 773 O O . ASP A 1 98 ? 9.460 1.369 -4.243 1.00 93.31 98 ASP A O 1
ATOM 777 N N . ILE A 1 99 ? 11.549 2.169 -4.031 1.00 91.69 99 ILE A N 1
ATOM 778 C CA . ILE A 1 99 ? 12.019 1.850 -5.384 1.00 91.69 99 ILE A CA 1
ATOM 779 C C . ILE A 1 99 ? 12.954 0.646 -5.302 1.00 91.69 99 ILE A C 1
ATOM 781 O O . ILE A 1 99 ? 13.922 0.625 -4.530 1.00 91.69 99 ILE A O 1
ATOM 785 N N . PHE A 1 100 ? 12.701 -0.355 -6.135 1.00 92.25 100 PHE A N 1
ATOM 786 C CA . PHE A 1 100 ? 13.484 -1.579 -6.168 1.00 92.25 100 PHE A CA 1
ATOM 787 C C . PHE A 1 100 ? 14.843 -1.287 -6.798 1.00 92.25 100 PHE A C 1
ATOM 789 O O . PHE A 1 100 ? 14.964 -0.775 -7.912 1.00 92.25 100 PHE A O 1
ATOM 796 N N . ASN A 1 101 ? 15.905 -1.607 -6.068 1.00 89.50 101 ASN A N 1
ATOM 797 C CA . ASN A 1 101 ? 17.278 -1.316 -6.454 1.00 89.50 101 ASN A CA 1
ATOM 798 C C . ASN A 1 101 ? 17.664 -1.968 -7.792 1.00 89.50 101 ASN A C 1
ATOM 800 O O . ASN A 1 101 ? 18.523 -1.442 -8.495 1.00 89.50 101 ASN A O 1
ATOM 804 N N . GLU A 1 102 ? 17.035 -3.093 -8.121 1.00 88.38 102 GLU A N 1
ATOM 805 C CA . GLU A 1 102 ? 17.138 -3.826 -9.380 1.00 88.38 102 GLU A CA 1
ATOM 806 C C . GLU A 1 102 ? 16.691 -2.978 -10.584 1.00 88.38 102 GLU A C 1
ATOM 808 O O . GLU A 1 102 ? 17.265 -3.095 -11.664 1.00 88.38 102 GLU A O 1
ATOM 813 N N . TRP A 1 103 ? 15.729 -2.073 -10.376 1.00 88.25 103 TRP A N 1
ATOM 814 C CA . TRP A 1 103 ? 15.074 -1.297 -11.430 1.00 88.25 103 TRP A CA 1
ATOM 815 C C . TRP A 1 103 ? 15.269 0.215 -11.317 1.00 88.25 103 TRP A C 1
ATOM 817 O O . TRP A 1 103 ? 14.870 0.938 -12.219 1.00 88.25 103 TRP A O 1
ATOM 827 N N . LYS A 1 104 ? 15.957 0.709 -10.280 1.00 85.00 104 LYS A N 1
ATOM 828 C CA . LYS A 1 104 ? 16.148 2.151 -10.008 1.00 85.00 104 LYS A CA 1
ATOM 829 C C . LYS A 1 104 ? 16.726 2.985 -11.162 1.00 85.00 104 LYS A C 1
ATOM 831 O O . LYS A 1 104 ? 16.628 4.206 -11.147 1.00 85.00 104 LYS A O 1
ATOM 836 N N . SER A 1 105 ? 17.428 2.353 -12.106 1.00 81.44 105 SER A N 1
ATOM 837 C CA . SER A 1 105 ? 18.010 3.016 -13.283 1.00 81.44 105 SER A CA 1
ATOM 838 C C . SER A 1 105 ? 17.093 2.992 -14.508 1.00 81.44 105 SER A C 1
ATOM 840 O O . SER A 1 105 ? 17.409 3.616 -15.525 1.00 81.44 105 SER A O 1
ATOM 842 N N . ILE A 1 106 ? 15.981 2.262 -14.437 1.00 79.75 106 ILE A N 1
ATOM 843 C CA . ILE A 1 106 ? 14.969 2.175 -15.482 1.00 79.75 106 ILE A CA 1
ATOM 844 C C . ILE A 1 106 ? 13.908 3.237 -15.203 1.00 79.75 106 ILE A C 1
ATOM 846 O O . ILE A 1 106 ? 13.232 3.237 -14.186 1.00 79.75 106 ILE A O 1
ATOM 850 N N . THR A 1 107 ? 13.790 4.173 -16.130 1.00 72.56 107 THR A N 1
ATOM 851 C CA . THR A 1 107 ? 12.859 5.303 -16.117 1.00 72.56 107 THR A CA 1
ATOM 852 C C . THR A 1 107 ? 12.152 5.332 -17.464 1.00 72.56 107 THR A C 1
ATOM 854 O O . THR A 1 107 ? 12.627 4.700 -18.408 1.00 72.56 107 THR A O 1
ATOM 857 N N . ALA A 1 108 ? 11.101 6.135 -17.635 1.00 66.31 108 ALA A N 1
ATOM 858 C CA . ALA A 1 108 ? 10.489 6.312 -18.958 1.00 66.31 108 ALA A CA 1
ATOM 859 C C . ALA A 1 108 ? 11.497 6.746 -20.047 1.00 66.31 108 ALA A C 1
ATOM 861 O O . ALA A 1 108 ? 11.324 6.432 -21.220 1.00 66.31 108 ALA A O 1
ATOM 862 N N . ARG A 1 109 ? 12.591 7.427 -19.670 1.00 66.88 109 ARG A N 1
ATOM 863 C CA . ARG A 1 109 ? 13.649 7.856 -20.603 1.00 66.88 109 ARG A CA 1
ATOM 864 C C . ARG A 1 109 ? 14.659 6.763 -20.941 1.00 66.88 109 ARG A C 1
ATOM 866 O O . ARG A 1 109 ? 15.307 6.847 -21.979 1.00 66.88 109 ARG A O 1
ATOM 873 N N . THR A 1 110 ? 14.851 5.802 -20.043 1.00 71.19 110 THR A N 1
ATOM 874 C CA . THR A 1 110 ? 15.863 4.739 -20.168 1.00 71.19 110 THR A CA 1
ATOM 875 C C . THR A 1 110 ? 15.250 3.372 -20.453 1.00 71.19 110 THR A C 1
ATOM 877 O O . THR A 1 110 ? 15.977 2.434 -20.763 1.00 71.19 110 THR A O 1
ATOM 880 N N . CYS A 1 111 ? 13.925 3.246 -20.377 1.00 72.19 111 CYS A N 1
ATOM 881 C CA . CYS A 1 111 ? 13.203 2.037 -20.722 1.00 72.19 111 CYS A CA 1
ATOM 882 C C . CYS A 1 111 ? 13.222 1.814 -22.240 1.00 72.19 111 CYS A C 1
ATOM 884 O O . CYS A 1 111 ? 12.840 2.680 -23.024 1.00 72.19 111 CYS A O 1
ATOM 886 N N . GLU A 1 112 ? 13.626 0.616 -22.655 1.00 77.25 112 GLU A N 1
ATOM 887 C CA . GLU A 1 112 ? 13.729 0.227 -24.066 1.00 77.25 112 GLU A CA 1
ATOM 888 C C . GLU A 1 112 ? 12.381 -0.161 -24.693 1.00 77.25 112 GLU A C 1
ATOM 890 O O . GLU A 1 112 ? 12.334 -0.591 -25.848 1.00 77.25 112 GLU A O 1
ATOM 895 N N . ALA A 1 113 ? 11.274 -0.034 -23.951 1.00 74.94 113 ALA A N 1
ATOM 896 C CA . ALA A 1 113 ? 9.972 -0.433 -24.455 1.00 74.94 113 ALA A CA 1
ATOM 897 C C . ALA A 1 113 ? 9.652 0.311 -25.771 1.00 74.94 113 ALA A C 1
ATOM 899 O O . ALA A 1 113 ? 9.844 1.530 -25.871 1.00 74.94 113 ALA A O 1
ATOM 900 N N . PRO A 1 114 ? 9.120 -0.384 -26.794 1.00 69.69 114 PRO A N 1
ATOM 901 C CA . PRO A 1 114 ? 8.732 0.239 -28.060 1.00 69.69 114 PRO A CA 1
ATOM 902 C C . PRO A 1 114 ? 7.782 1.435 -27.883 1.00 69.69 114 PRO A C 1
ATOM 904 O O . PRO A 1 114 ? 7.832 2.404 -28.643 1.00 69.69 114 PRO A O 1
ATOM 907 N N . CYS A 1 115 ? 6.932 1.402 -26.853 1.00 66.94 115 CYS A N 1
ATOM 908 C CA . CYS A 1 115 ? 6.046 2.512 -26.519 1.00 66.94 115 CYS A CA 1
ATOM 909 C C . CYS A 1 115 ? 6.785 3.792 -26.098 1.00 66.94 115 CYS A C 1
ATOM 911 O O . CYS A 1 115 ? 6.225 4.861 -26.259 1.00 66.94 115 CYS A O 1
ATOM 913 N N . HIS A 1 116 ? 8.040 3.732 -25.653 1.00 64.50 116 HIS A N 1
ATOM 914 C CA . HIS A 1 116 ? 8.829 4.926 -25.315 1.00 64.50 116 HIS A CA 1
ATOM 915 C C . HIS A 1 116 ? 9.709 5.400 -26.478 1.00 64.50 116 HIS A C 1
ATOM 917 O O . HIS A 1 116 ? 10.032 6.579 -26.592 1.00 64.50 116 HIS A O 1
ATOM 923 N N . THR A 1 117 ? 10.076 4.503 -27.398 1.00 59.09 117 THR A N 1
ATOM 924 C CA . THR A 1 117 ? 10.968 4.812 -28.532 1.00 59.09 117 THR A CA 1
ATOM 925 C C . THR A 1 117 ? 10.223 5.299 -29.779 1.00 59.09 117 THR A C 1
ATOM 927 O O . THR A 1 117 ? 10.696 6.218 -30.454 1.00 59.09 117 THR A O 1
ATOM 930 N N . TYR A 1 118 ? 9.039 4.750 -30.080 1.00 55.81 118 TYR A N 1
ATOM 931 C CA . TYR A 1 118 ? 8.236 5.150 -31.249 1.00 55.81 118 TYR A CA 1
ATOM 932 C C . TYR A 1 118 ? 7.273 6.315 -30.974 1.00 55.81 118 TYR A C 1
ATOM 934 O O . TYR A 1 118 ? 6.792 6.952 -31.913 1.00 55.81 118 TYR A O 1
ATOM 942 N N . TRP A 1 119 ? 6.985 6.619 -29.707 1.00 50.78 119 TRP A N 1
ATOM 943 C CA . TRP A 1 119 ? 5.975 7.617 -29.335 1.00 50.78 119 TRP A CA 1
ATOM 944 C C . TRP A 1 119 ? 6.494 9.057 -29.356 1.00 50.78 119 TRP A C 1
ATOM 946 O O . TRP A 1 119 ? 5.701 9.995 -29.393 1.00 50.78 119 TRP A O 1
ATOM 956 N N . ASN A 1 120 ? 7.809 9.235 -29.493 1.00 48.53 120 ASN A N 1
ATOM 957 C CA . ASN A 1 120 ? 8.483 10.535 -29.554 1.00 48.53 120 ASN A CA 1
ATOM 958 C C . ASN A 1 120 ? 8.206 11.333 -30.844 1.00 48.53 120 ASN A C 1
ATOM 960 O O . ASN A 1 120 ? 8.828 12.371 -31.056 1.00 48.53 120 ASN A O 1
ATOM 964 N N . ARG A 1 121 ? 7.338 10.852 -31.750 1.00 47.50 121 ARG A N 1
ATOM 965 C CA . ARG A 1 121 ? 7.170 11.448 -33.087 1.00 47.50 121 ARG A CA 1
ATOM 966 C C . ARG A 1 121 ? 5.802 12.050 -33.416 1.00 47.50 121 ARG A C 1
ATOM 968 O O . ARG A 1 121 ? 5.765 12.804 -34.381 1.00 47.50 121 ARG A O 1
ATOM 975 N N . THR A 1 122 ? 4.708 11.804 -32.676 1.00 44.78 122 THR A N 1
ATOM 976 C CA . THR A 1 122 ? 3.383 12.246 -33.193 1.00 44.78 122 THR A CA 1
ATOM 977 C C . THR A 1 122 ? 2.224 12.513 -32.223 1.00 44.78 122 THR A C 1
ATOM 979 O O . THR A 1 122 ? 1.146 12.831 -32.713 1.00 44.78 122 THR A O 1
ATOM 982 N N . TYR A 1 123 ? 2.354 12.431 -30.895 1.00 40.84 123 TYR A N 1
ATOM 983 C CA . TYR A 1 123 ? 1.204 12.708 -30.010 1.00 40.84 123 TYR A CA 1
ATOM 984 C C . TYR A 1 123 ? 1.599 13.527 -28.779 1.00 40.84 123 TYR A C 1
ATOM 986 O O . TYR A 1 123 ? 2.298 13.039 -27.902 1.00 40.84 123 TYR A O 1
ATOM 994 N N . ASN A 1 124 ? 1.104 14.765 -28.731 1.00 36.34 124 ASN A N 1
ATOM 995 C CA . ASN A 1 124 ? 1.418 15.808 -27.747 1.00 36.34 124 ASN A CA 1
ATOM 996 C C . ASN A 1 124 ? 0.615 15.713 -26.427 1.00 36.34 124 ASN A C 1
ATOM 998 O O . ASN A 1 124 ? 0.635 16.658 -25.653 1.00 36.34 124 ASN A O 1
ATOM 1002 N N . ASP A 1 125 ? -0.086 14.602 -26.170 1.00 41.00 125 ASP A N 1
ATOM 1003 C CA . ASP A 1 125 ? -1.073 14.483 -25.074 1.00 41.00 125 ASP A CA 1
ATOM 1004 C C . ASP A 1 125 ? -0.869 13.233 -24.195 1.00 41.00 125 ASP A C 1
ATOM 1006 O O . ASP A 1 125 ? -1.837 12.555 -23.846 1.00 41.00 125 ASP A O 1
ATOM 1010 N N . ARG A 1 126 ? 0.366 12.819 -23.877 1.00 42.78 126 ARG A N 1
ATOM 1011 C CA . ARG A 1 126 ? 0.570 11.533 -23.174 1.00 42.78 126 ARG A CA 1
ATOM 1012 C C . ARG A 1 126 ? 1.540 11.626 -22.006 1.00 42.78 126 ARG A C 1
ATOM 1014 O O . ARG A 1 126 ? 2.577 12.267 -22.123 1.00 42.78 126 ARG A O 1
ATOM 1021 N N . HIS A 1 127 ? 1.135 10.970 -20.910 1.00 38.22 127 HIS A N 1
ATOM 1022 C CA . HIS A 1 127 ? 1.814 10.836 -19.619 1.00 38.22 127 HIS A CA 1
ATOM 1023 C C . HIS A 1 127 ? 3.329 10.710 -19.798 1.00 38.22 127 HIS A C 1
ATOM 1025 O O . HIS A 1 127 ? 3.859 9.630 -20.052 1.00 38.22 127 HIS A O 1
ATOM 1031 N N . VAL A 1 128 ? 4.029 11.832 -19.659 1.00 32.66 128 VAL A N 1
ATOM 1032 C CA . VAL A 1 128 ? 5.439 11.809 -19.309 1.00 32.66 128 VAL A CA 1
ATOM 1033 C C . VAL A 1 128 ? 5.432 11.367 -17.855 1.00 32.66 128 VAL A C 1
ATOM 1035 O O . VAL A 1 128 ? 4.943 12.111 -17.009 1.00 32.66 128 VAL A O 1
ATOM 1038 N N . ALA A 1 129 ? 5.889 10.148 -17.567 1.00 39.69 129 ALA A N 1
ATOM 1039 C CA . ALA A 1 129 ? 6.271 9.818 -16.203 1.00 39.69 129 ALA A CA 1
ATOM 1040 C C . ALA A 1 129 ? 7.412 10.781 -15.859 1.00 39.69 129 ALA A C 1
ATOM 1042 O O . ALA A 1 129 ? 8.550 10.626 -16.320 1.00 39.69 129 ALA A O 1
ATOM 1043 N N . GLU A 1 130 ? 7.060 11.875 -15.188 1.00 36.88 130 GLU A N 1
ATOM 1044 C CA . GLU A 1 130 ? 8.029 12.774 -14.589 1.00 36.88 130 GLU A CA 1
ATOM 1045 C C . GLU A 1 130 ? 8.918 11.933 -13.663 1.00 36.88 130 GLU A C 1
ATOM 1047 O O . GLU A 1 130 ? 8.453 10.914 -13.143 1.00 36.88 130 GLU A O 1
ATOM 1052 N N . PRO A 1 131 ? 10.218 12.261 -13.527 1.00 43.34 131 PRO A N 1
ATOM 1053 C CA . PRO A 1 131 ? 11.093 11.523 -12.621 1.00 43.34 131 PRO A CA 1
ATOM 1054 C C . PRO A 1 131 ? 10.374 11.345 -11.282 1.00 43.34 131 PRO A C 1
ATOM 1056 O O . PRO A 1 131 ? 9.819 12.324 -10.795 1.00 43.34 131 PRO A O 1
ATOM 1059 N N . TYR A 1 132 ? 10.352 10.105 -10.773 1.00 50.38 132 TYR A N 1
ATOM 1060 C CA . TYR A 1 132 ? 9.608 9.598 -9.609 1.00 50.38 132 TYR A CA 1
ATOM 1061 C C . TYR A 1 132 ? 9.933 10.321 -8.284 1.00 50.38 132 TYR A C 1
ATOM 1063 O O . TYR A 1 132 ? 10.352 9.728 -7.285 1.00 50.38 132 TYR A O 1
ATOM 1071 N N . GLU A 1 133 ? 9.773 11.638 -8.268 1.00 51.59 133 GLU A N 1
ATOM 1072 C CA . GLU A 1 133 ? 9.740 12.469 -7.087 1.00 51.59 133 GLU A CA 1
ATOM 1073 C C . GLU A 1 133 ? 8.334 12.321 -6.522 1.00 51.59 133 GLU A C 1
ATOM 1075 O O . GLU A 1 133 ? 7.402 13.044 -6.876 1.00 51.59 133 GLU A O 1
ATOM 1080 N N . ALA A 1 134 ? 8.159 11.331 -5.648 1.00 56.81 134 ALA A N 1
ATOM 1081 C CA . ALA A 1 134 ? 6.982 11.288 -4.806 1.00 56.81 134 ALA A CA 1
ATOM 1082 C C . ALA A 1 134 ? 6.902 12.628 -4.051 1.00 56.81 134 ALA A C 1
ATOM 1084 O O . ALA A 1 134 ? 7.709 12.922 -3.172 1.00 56.81 134 ALA A O 1
ATOM 1085 N N . MET A 1 135 ? 5.926 13.471 -4.402 1.00 68.00 135 MET A N 1
ATOM 1086 C CA . MET A 1 135 ? 5.788 14.810 -3.808 1.00 68.00 135 MET A CA 1
ATOM 1087 C C . MET A 1 135 ? 5.478 14.762 -2.303 1.00 68.00 135 MET A C 1
ATOM 1089 O O . MET A 1 135 ? 5.621 15.762 -1.603 1.00 68.00 135 MET A O 1
ATOM 1093 N N . PHE A 1 136 ? 5.047 13.598 -1.808 1.00 72.50 136 PHE A N 1
ATOM 1094 C CA . PHE A 1 136 ? 4.555 13.394 -0.446 1.00 72.50 136 PHE A CA 1
ATOM 1095 C C . PHE A 1 136 ? 5.478 12.521 0.419 1.00 72.50 136 PHE A C 1
ATOM 1097 O O . PHE A 1 136 ? 5.334 12.504 1.640 1.00 72.50 136 PHE A O 1
ATOM 1104 N N . ALA A 1 137 ? 6.445 11.817 -0.176 1.00 81.00 137 ALA A N 1
ATOM 1105 C CA . ALA A 1 137 ? 7.388 10.966 0.546 1.00 81.00 137 ALA A CA 1
ATOM 1106 C C . ALA A 1 137 ? 8.757 10.973 -0.129 1.00 81.00 137 ALA A C 1
ATOM 1108 O O . ALA A 1 137 ? 8.869 11.018 -1.347 1.00 81.00 137 ALA A O 1
ATOM 1109 N N . LYS A 1 138 ? 9.823 10.860 0.662 1.00 83.81 138 LYS A N 1
ATOM 1110 C CA . LYS A 1 138 ? 11.145 10.595 0.099 1.00 83.81 138 LYS A CA 1
ATOM 1111 C C . LYS A 1 138 ? 11.208 9.132 -0.345 1.00 83.81 138 LYS A C 1
ATOM 1113 O O . LYS A 1 138 ? 11.024 8.250 0.488 1.00 83.81 138 LYS A O 1
ATOM 1118 N N . SER A 1 139 ? 11.515 8.893 -1.617 1.00 88.19 139 SER A N 1
ATOM 1119 C CA . SER A 1 139 ? 11.710 7.543 -2.151 1.00 88.19 139 SER A CA 1
ATOM 1120 C C . SER A 1 139 ? 12.915 6.858 -1.494 1.00 88.19 139 SER A C 1
ATOM 1122 O O . SER A 1 139 ? 14.018 7.418 -1.452 1.00 88.19 139 SER A O 1
ATOM 1124 N N . GLU A 1 140 ? 12.724 5.635 -1.008 1.00 91.62 140 GLU A N 1
ATOM 1125 C CA . GLU A 1 140 ? 13.785 4.782 -0.479 1.00 91.62 140 GLU A CA 1
ATOM 1126 C C . GLU A 1 140 ? 14.185 3.727 -1.509 1.00 91.62 140 GLU A C 1
ATOM 1128 O O . GLU A 1 140 ? 13.351 3.014 -2.052 1.00 91.62 140 GLU A O 1
ATOM 1133 N N . ILE A 1 141 ? 15.484 3.600 -1.779 1.00 91.38 141 ILE A N 1
ATOM 1134 C CA . ILE A 1 141 ? 15.993 2.579 -2.699 1.00 91.38 141 ILE A CA 1
ATOM 1135 C C . ILE A 1 141 ? 16.386 1.353 -1.883 1.00 91.38 141 ILE A C 1
ATOM 1137 O O . ILE A 1 141 ? 17.315 1.417 -1.072 1.00 91.38 141 ILE A O 1
ATOM 1141 N N . CYS A 1 142 ? 15.725 0.221 -2.110 1.00 93.50 142 CYS A N 1
ATOM 1142 C CA . CYS A 1 142 ? 16.028 -1.020 -1.401 1.00 93.50 142 CYS A CA 1
ATOM 1143 C C . CYS A 1 142 ? 15.833 -2.258 -2.285 1.00 93.50 142 CYS A C 1
ATOM 1145 O O . CYS A 1 142 ? 15.356 -2.167 -3.408 1.00 93.50 142 CYS A O 1
ATOM 1147 N N . ARG A 1 143 ? 16.283 -3.429 -1.821 1.00 95.00 143 ARG A N 1
ATOM 1148 C CA . ARG A 1 143 ? 16.039 -4.689 -2.544 1.00 95.00 143 ARG A CA 1
ATOM 1149 C C . ARG A 1 143 ? 14.557 -5.045 -2.473 1.00 95.00 143 ARG A C 1
ATOM 1151 O O . ARG A 1 143 ? 13.947 -4.847 -1.422 1.00 95.00 143 ARG A O 1
ATOM 1158 N N . SER A 1 144 ? 14.045 -5.677 -3.524 1.00 93.00 144 SER A N 1
ATOM 1159 C CA . SER A 1 144 ? 12.674 -6.208 -3.599 1.00 93.00 144 SER A CA 1
ATOM 1160 C C . SER A 1 144 ? 12.223 -6.942 -2.324 1.00 93.00 144 SER A C 1
ATOM 1162 O O . SER A 1 144 ? 11.182 -6.630 -1.754 1.00 93.00 144 SER A O 1
ATOM 1164 N N . THR A 1 145 ? 13.042 -7.855 -1.795 1.00 95.19 145 THR A N 1
ATOM 1165 C CA . THR A 1 145 ? 12.724 -8.611 -0.568 1.00 95.19 145 THR A CA 1
ATOM 1166 C C . THR A 1 145 ? 12.567 -7.737 0.678 1.00 95.19 145 THR A C 1
ATOM 1168 O O . THR A 1 145 ? 11.747 -8.042 1.543 1.00 95.19 145 THR A O 1
ATOM 1171 N N . VAL A 1 146 ? 13.326 -6.642 0.775 1.00 96.00 146 VAL A N 1
ATOM 1172 C CA . VAL A 1 146 ? 13.232 -5.689 1.889 1.00 96.00 146 VAL A CA 1
ATOM 1173 C C . VAL A 1 146 ? 11.955 -4.866 1.766 1.00 96.00 146 VAL A C 1
ATOM 1175 O O . VAL A 1 146 ? 11.237 -4.738 2.753 1.00 96.00 146 VAL A O 1
ATOM 1178 N N . ALA A 1 147 ? 11.637 -4.367 0.569 1.00 94.56 147 ALA A N 1
ATOM 1179 C CA . ALA A 1 147 ? 10.404 -3.620 0.319 1.00 94.56 147 ALA A CA 1
ATOM 1180 C C . ALA A 1 147 ? 9.152 -4.467 0.606 1.00 94.56 147 ALA A C 1
ATOM 1182 O O . ALA A 1 147 ? 8.225 -4.019 1.276 1.00 94.56 147 ALA A O 1
ATOM 1183 N N . ILE A 1 148 ? 9.156 -5.735 0.183 1.00 95.06 148 ILE A N 1
ATOM 1184 C CA . ILE A 1 148 ? 8.068 -6.681 0.464 1.00 95.06 148 ILE A CA 1
ATOM 1185 C C . ILE A 1 148 ? 7.916 -6.917 1.976 1.00 95.06 148 ILE A C 1
ATOM 1187 O O . ILE A 1 148 ? 6.799 -6.919 2.489 1.00 95.06 148 ILE A O 1
ATOM 1191 N N . SER A 1 149 ? 9.022 -7.070 2.714 1.00 95.19 149 SER A N 1
ATOM 1192 C CA . SER A 1 149 ? 8.968 -7.181 4.180 1.00 95.19 149 SER A CA 1
ATOM 1193 C C . SER A 1 149 ? 8.387 -5.917 4.817 1.00 95.19 149 SER A C 1
ATOM 1195 O O . SER A 1 149 ? 7.504 -6.019 5.666 1.00 95.19 149 SER A O 1
ATOM 1197 N N . LYS A 1 150 ? 8.824 -4.728 4.373 1.00 95.50 150 LYS A N 1
ATOM 1198 C CA . LYS A 1 150 ? 8.287 -3.444 4.846 1.00 95.50 150 LYS A CA 1
ATOM 1199 C C . LYS A 1 150 ? 6.785 -3.328 4.597 1.00 95.50 150 LYS A C 1
ATOM 1201 O O . LYS A 1 150 ? 6.076 -2.863 5.481 1.00 95.50 150 LYS A O 1
ATOM 1206 N N . LEU A 1 151 ? 6.290 -3.779 3.442 1.00 95.56 151 LEU A N 1
ATOM 1207 C CA . LEU A 1 151 ? 4.859 -3.804 3.121 1.00 95.56 151 LEU A CA 1
ATOM 1208 C C . LEU A 1 151 ? 4.066 -4.649 4.131 1.00 95.56 151 LEU A C 1
ATOM 1210 O O . LEU A 1 151 ? 3.030 -4.218 4.638 1.00 95.56 151 LEU A O 1
ATOM 1214 N N . VAL A 1 152 ? 4.559 -5.845 4.460 1.00 94.88 152 VAL A N 1
ATOM 1215 C CA . VAL A 1 152 ? 3.919 -6.719 5.456 1.00 94.88 152 VAL A CA 1
ATOM 1216 C C . VAL A 1 152 ? 3.961 -6.081 6.846 1.00 94.88 152 VAL A C 1
ATOM 1218 O O . VAL A 1 152 ? 2.942 -6.038 7.540 1.00 94.88 152 VAL A O 1
ATOM 1221 N N . ASP A 1 153 ? 5.115 -5.549 7.248 1.00 95.00 153 ASP A N 1
ATOM 1222 C CA . ASP A 1 153 ? 5.299 -4.901 8.549 1.00 95.00 153 ASP A CA 1
ATOM 1223 C C . ASP A 1 153 ? 4.454 -3.631 8.689 1.00 95.00 153 ASP A C 1
ATOM 1225 O O . ASP A 1 153 ? 3.927 -3.350 9.770 1.00 95.00 153 ASP A O 1
ATOM 1229 N N . PHE A 1 154 ? 4.251 -2.899 7.592 1.00 95.06 154 PHE A N 1
ATOM 1230 C CA . PHE A 1 154 ? 3.354 -1.755 7.520 1.00 95.06 154 PHE A CA 1
ATOM 1231 C C . PHE A 1 154 ? 1.929 -2.166 7.899 1.00 95.06 154 PHE A C 1
ATOM 1233 O O . PHE A 1 154 ? 1.378 -1.640 8.868 1.00 95.06 154 PHE A O 1
ATOM 1240 N N . PHE A 1 155 ? 1.353 -3.174 7.235 1.00 94.69 155 PHE A N 1
ATOM 1241 C CA . PHE A 1 155 ? 0.003 -3.640 7.571 1.00 94.69 155 PHE A CA 1
ATOM 1242 C C . PHE A 1 155 ? -0.082 -4.269 8.970 1.00 94.69 155 PHE A C 1
ATOM 1244 O O . PHE A 1 155 ? -1.046 -4.006 9.697 1.00 94.69 155 PHE A O 1
ATOM 1251 N N . LYS A 1 156 ? 0.943 -5.016 9.414 1.00 93.62 156 LYS A N 1
ATOM 1252 C CA . LYS A 1 156 ? 1.022 -5.535 10.796 1.00 93.62 156 LYS A CA 1
ATOM 1253 C C . LYS A 1 156 ? 0.964 -4.395 11.813 1.00 93.62 156 LYS A C 1
ATOM 1255 O O . LYS A 1 156 ? 0.194 -4.470 12.777 1.00 93.62 156 LYS A O 1
ATOM 1260 N N . THR A 1 157 ? 1.718 -3.327 11.570 1.00 94.00 157 THR A N 1
ATOM 1261 C CA . THR A 1 157 ? 1.746 -2.131 12.417 1.00 94.00 157 THR A CA 1
ATOM 1262 C C . THR A 1 157 ? 0.379 -1.457 12.443 1.00 94.00 157 THR A C 1
ATOM 1264 O O . THR A 1 157 ? -0.165 -1.238 13.526 1.00 94.00 157 THR A O 1
ATOM 1267 N N . LEU A 1 158 ? -0.236 -1.222 11.278 1.00 93.81 158 LEU A N 1
ATOM 1268 C CA . LEU A 1 158 ? -1.581 -0.644 11.196 1.00 93.81 158 LEU A CA 1
ATOM 1269 C C . LEU A 1 158 ? -2.615 -1.489 11.954 1.00 93.81 158 LEU A C 1
ATOM 1271 O O . LEU A 1 158 ? -3.422 -0.945 12.706 1.00 93.81 158 LEU A O 1
ATOM 1275 N N . SER A 1 159 ? -2.545 -2.820 11.849 1.00 93.31 159 SER A N 1
ATOM 1276 C CA . SER A 1 159 ? -3.516 -3.731 12.477 1.00 93.31 159 SER A CA 1
ATOM 1277 C C . SER A 1 159 ? -3.563 -3.630 14.006 1.00 93.31 159 SER A C 1
ATOM 1279 O O . SER A 1 159 ? -4.554 -4.024 14.623 1.00 93.31 159 SER A O 1
ATOM 1281 N N . THR A 1 160 ? -2.509 -3.101 14.632 1.00 92.81 160 THR A N 1
ATOM 1282 C CA . THR A 1 160 ? -2.406 -2.939 16.091 1.00 92.81 160 THR A CA 1
ATOM 1283 C C . THR A 1 160 ? -2.228 -1.483 16.533 1.00 92.81 160 THR A C 1
ATOM 1285 O O . THR A 1 160 ? -2.103 -1.203 17.731 1.00 92.81 160 THR A O 1
ATOM 1288 N N . ALA A 1 161 ? -2.256 -0.540 15.588 1.00 90.88 161 ALA A N 1
ATOM 1289 C CA . ALA A 1 161 ? -2.064 0.876 15.852 1.00 90.88 161 ALA A CA 1
ATOM 1290 C C . ALA A 1 161 ? -3.208 1.463 16.692 1.00 90.88 161 ALA A C 1
ATOM 1292 O O . ALA A 1 161 ? -4.391 1.215 16.442 1.00 90.88 161 ALA A O 1
ATOM 1293 N N . LYS A 1 162 ? -2.842 2.293 17.677 1.00 89.81 162 LYS A N 1
ATOM 1294 C CA . LYS A 1 162 ? -3.765 3.105 18.497 1.00 89.81 162 LYS A CA 1
ATOM 1295 C C . LYS A 1 162 ? -4.936 2.316 19.113 1.00 89.81 162 LYS A C 1
ATOM 1297 O O . LYS A 1 162 ? -6.044 2.835 19.242 1.00 89.81 162 LYS A O 1
ATOM 1302 N N . LEU A 1 163 ? -4.681 1.062 19.487 1.00 89.31 163 LEU A N 1
ATOM 1303 C CA . LEU A 1 163 ? -5.596 0.265 20.303 1.00 89.31 163 LEU A CA 1
ATOM 1304 C C . LEU A 1 163 ? -5.524 0.698 21.775 1.00 89.31 163 LEU A C 1
ATOM 1306 O O . LEU A 1 163 ? -4.425 0.954 22.288 1.00 89.31 163 LEU A O 1
ATOM 1310 N N . THR A 1 164 ? -6.665 0.729 22.463 1.00 89.69 164 THR A N 1
ATOM 1311 C CA . THR A 1 164 ? -6.715 0.931 23.919 1.00 89.69 164 THR A CA 1
ATOM 1312 C C . THR A 1 164 ? -6.123 -0.278 24.661 1.00 89.69 164 THR A C 1
ATOM 1314 O O . THR A 1 164 ? -5.973 -1.359 24.077 1.00 89.69 164 THR A O 1
ATOM 1317 N N . PRO A 1 165 ? -5.751 -0.141 25.948 1.00 93.75 165 PRO A N 1
ATOM 1318 C CA . PRO A 1 165 ? -5.288 -1.273 26.752 1.00 93.75 165 PRO A CA 1
ATOM 1319 C C . PRO A 1 165 ? -6.277 -2.449 26.781 1.00 93.75 165 PRO A C 1
ATOM 1321 O O . PRO A 1 165 ? -5.856 -3.601 26.701 1.00 93.75 165 PRO A O 1
ATOM 1324 N N . GLU A 1 166 ? -7.578 -2.169 26.831 1.00 94.81 166 GLU A N 1
ATOM 1325 C CA . GLU A 1 166 ? -8.648 -3.171 26.851 1.00 94.81 166 GLU A CA 1
ATOM 1326 C C . GLU A 1 166 ? -8.761 -3.888 25.501 1.00 94.81 166 GLU A C 1
ATOM 1328 O O . GLU A 1 166 ? -8.793 -5.118 25.455 1.00 94.81 166 GLU A O 1
ATO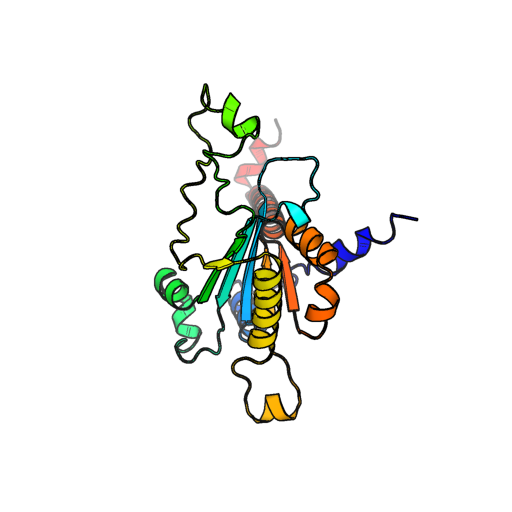M 1333 N N . GLU A 1 167 ? -8.741 -3.137 24.393 1.00 92.00 167 GLU A N 1
ATOM 1334 C CA . GLU A 1 167 ? -8.746 -3.706 23.040 1.00 92.00 167 GLU A CA 1
ATOM 1335 C C . GLU A 1 167 ? -7.537 -4.638 22.835 1.00 92.00 167 GLU A C 1
ATOM 1337 O O . GLU A 1 167 ? -7.676 -5.737 22.292 1.00 92.00 167 GLU A O 1
ATOM 1342 N N . LYS A 1 168 ? -6.355 -4.243 23.334 1.00 92.88 168 LYS A N 1
ATOM 1343 C CA . LYS A 1 168 ? -5.143 -5.078 23.307 1.00 92.88 168 LYS A CA 1
ATOM 1344 C C . LYS A 1 168 ? -5.289 -6.336 24.161 1.00 92.88 168 LYS A C 1
ATOM 1346 O O . LYS A 1 168 ? -4.910 -7.411 23.703 1.00 92.88 168 LYS A O 1
ATOM 1351 N N . ALA A 1 169 ? -5.838 -6.219 25.371 1.00 93.62 169 ALA A N 1
ATOM 1352 C CA . ALA A 1 169 ? -6.048 -7.353 26.271 1.00 93.62 169 ALA A CA 1
ATOM 1353 C C . ALA A 1 169 ? -7.004 -8.401 25.675 1.00 93.62 169 ALA A C 1
ATOM 1355 O O . ALA A 1 169 ? -6.832 -9.596 25.904 1.00 93.62 169 ALA A O 1
ATOM 1356 N N . TRP A 1 170 ? -7.970 -7.967 24.865 1.00 94.00 170 TRP A N 1
ATOM 1357 C CA . TRP A 1 170 ? -8.883 -8.846 24.131 1.00 94.00 170 TRP A CA 1
ATOM 1358 C C . TRP A 1 170 ? -8.351 -9.320 22.773 1.00 94.00 170 TRP A C 1
ATOM 1360 O O . TRP A 1 170 ? -9.075 -9.986 22.036 1.00 94.00 170 TRP A O 1
ATOM 1370 N N . GLY A 1 171 ? -7.105 -8.990 22.421 1.00 89.94 171 GLY A N 1
ATOM 1371 C CA . GLY A 1 171 ? -6.497 -9.401 21.156 1.00 89.94 171 GLY A CA 1
ATOM 1372 C C . GLY A 1 171 ? -7.164 -8.789 19.922 1.00 89.94 171 GLY A C 1
ATOM 1373 O O . GLY A 1 171 ? -7.085 -9.368 18.838 1.00 89.94 171 GLY A O 1
ATOM 1374 N N . GLN A 1 172 ? -7.831 -7.640 20.065 1.00 91.12 172 GLN A N 1
ATOM 1375 C CA . GLN A 1 172 ? -8.502 -6.986 18.946 1.00 91.12 172 GLN A CA 1
ATOM 1376 C C . GLN A 1 172 ? -7.507 -6.493 17.890 1.00 91.12 172 GLN A C 1
ATOM 1378 O O . GLN A 1 172 ? -6.337 -6.215 18.167 1.00 91.12 172 GLN A O 1
ATOM 1383 N N . LYS A 1 173 ? -8.005 -6.360 16.659 1.00 91.12 173 LYS A N 1
ATOM 1384 C CA . LYS A 1 173 ? -7.281 -5.814 15.510 1.00 91.12 173 LYS A CA 1
ATOM 1385 C C . LYS A 1 173 ? -8.071 -4.666 14.899 1.00 91.12 173 LYS A C 1
ATOM 1387 O O . LYS A 1 173 ? -9.294 -4.748 14.777 1.00 91.12 173 LYS A O 1
ATOM 1392 N N . ARG A 1 174 ? -7.365 -3.614 14.486 1.00 91.69 174 ARG A N 1
ATOM 1393 C CA . ARG A 1 174 ? -7.940 -2.500 13.725 1.00 91.69 174 ARG A CA 1
ATOM 1394 C C . ARG A 1 174 ? -8.423 -2.998 12.366 1.00 91.69 174 ARG A C 1
ATOM 1396 O O . ARG A 1 174 ? -7.772 -3.840 11.749 1.00 91.69 174 ARG A O 1
ATOM 1403 N N . LYS A 1 175 ? -9.547 -2.449 11.905 1.00 91.12 175 LYS A N 1
ATOM 1404 C CA . LYS A 1 175 ? -10.016 -2.625 10.528 1.00 91.12 175 LYS A CA 1
ATOM 1405 C C . LYS A 1 175 ? -9.177 -1.761 9.597 1.00 91.12 175 LYS A C 1
ATOM 1407 O O . LYS A 1 175 ? -8.972 -0.582 9.886 1.00 91.12 175 LYS A O 1
ATOM 1412 N N . ILE A 1 176 ? -8.714 -2.333 8.497 1.00 92.12 176 ILE A N 1
ATOM 1413 C CA . ILE A 1 176 ? -7.911 -1.649 7.483 1.00 92.12 176 ILE A CA 1
ATOM 1414 C C . ILE A 1 176 ? -8.679 -1.715 6.165 1.00 92.12 176 ILE A C 1
ATOM 1416 O O . ILE A 1 176 ? -9.112 -2.789 5.763 1.00 92.12 176 ILE A O 1
ATOM 1420 N N . LEU A 1 177 ? -8.857 -0.579 5.500 1.00 91.25 177 LEU A N 1
ATOM 1421 C CA . LEU A 1 177 ? -9.442 -0.494 4.168 1.00 91.25 177 LEU A CA 1
ATOM 1422 C C . LEU A 1 177 ? -8.344 -0.169 3.159 1.00 91.25 177 LEU A C 1
ATOM 1424 O O . LEU A 1 177 ? -7.828 0.943 3.187 1.00 91.25 177 LEU A O 1
ATOM 1428 N N . ILE A 1 178 ? -8.023 -1.104 2.269 1.00 91.44 178 ILE A N 1
ATOM 1429 C CA . ILE A 1 178 ? -7.075 -0.894 1.173 1.00 91.44 178 ILE A CA 1
ATOM 1430 C C . ILE A 1 178 ? -7.832 -0.430 -0.068 1.00 91.44 178 ILE A C 1
ATOM 1432 O O . ILE A 1 178 ? -8.743 -1.105 -0.544 1.00 91.44 178 ILE A O 1
ATOM 1436 N N . LEU A 1 179 ? -7.440 0.729 -0.580 1.00 91.69 179 LEU A N 1
ATOM 1437 C CA . LEU A 1 179 ? -7.926 1.339 -1.804 1.00 91.69 179 LEU A CA 1
ATOM 1438 C C . LEU A 1 179 ? -6.936 1.052 -2.935 1.00 91.69 179 LEU A C 1
ATOM 1440 O O . LEU A 1 179 ? -5.769 1.433 -2.849 1.00 91.69 179 LEU A O 1
ATOM 1444 N N . PHE A 1 180 ? -7.432 0.446 -4.005 1.00 87.56 180 PHE A N 1
ATOM 1445 C CA . PHE A 1 180 ? -6.725 0.292 -5.271 1.00 87.56 180 PHE A CA 1
ATOM 1446 C C . PHE A 1 180 ? -7.371 1.176 -6.331 1.00 87.56 180 PHE A C 1
ATOM 1448 O O . PHE A 1 180 ? -8.593 1.353 -6.327 1.00 87.56 180 PHE A O 1
ATOM 1455 N N . TRP A 1 181 ? -6.584 1.703 -7.270 1.00 83.62 181 TRP A N 1
ATOM 1456 C CA . TRP A 1 181 ? -7.169 2.305 -8.466 1.00 83.62 181 TRP A CA 1
ATOM 1457 C C . TRP A 1 181 ? -7.725 1.226 -9.402 1.00 83.62 181 TRP A C 1
ATOM 1459 O O . TRP A 1 181 ? -8.898 1.301 -9.740 1.00 83.62 181 TRP A O 1
ATOM 1469 N N . ASP A 1 182 ? -6.936 0.201 -9.736 1.00 84.62 182 ASP A N 1
ATOM 1470 C CA . ASP A 1 182 ? -7.341 -1.004 -10.479 1.00 84.62 182 ASP A CA 1
ATOM 1471 C C . ASP A 1 182 ? -6.676 -2.223 -9.837 1.00 84.62 182 ASP A C 1
ATOM 1473 O O . ASP A 1 182 ? -5.514 -2.508 -10.097 1.00 84.62 182 ASP A O 1
ATOM 1477 N N . ALA A 1 183 ? -7.416 -2.972 -9.021 1.00 86.06 183 ALA A N 1
ATOM 1478 C CA . ALA A 1 183 ? -6.832 -3.954 -8.110 1.00 86.06 183 ALA A CA 1
ATOM 1479 C C . ALA A 1 183 ? -6.242 -5.198 -8.807 1.00 86.06 183 ALA A C 1
ATOM 1481 O O . ALA A 1 183 ? -5.686 -6.087 -8.154 1.00 86.06 183 ALA A O 1
ATOM 1482 N N . ARG A 1 184 ? -6.422 -5.351 -10.127 1.00 86.75 184 ARG A N 1
ATOM 1483 C CA . ARG A 1 184 ? -6.048 -6.578 -10.857 1.00 86.75 184 ARG A CA 1
ATOM 1484 C C . ARG A 1 184 ? -4.548 -6.835 -10.838 1.00 86.75 184 ARG A C 1
ATOM 1486 O O . ARG A 1 184 ? -4.143 -8.003 -10.793 1.00 86.75 184 ARG A O 1
ATOM 1493 N N . LEU A 1 185 ? -3.739 -5.781 -10.936 1.00 86.94 185 LEU A N 1
ATOM 1494 C CA . LEU A 1 185 ? -2.287 -5.896 -10.888 1.00 86.94 185 LEU A CA 1
ATOM 1495 C C . LEU A 1 185 ? -1.847 -6.272 -9.472 1.00 86.94 185 LEU A C 1
ATOM 1497 O O . LEU A 1 185 ? -1.231 -7.324 -9.288 1.00 86.94 185 LEU A O 1
ATOM 1501 N N . GLU A 1 186 ? -2.247 -5.488 -8.474 1.00 91.56 186 GLU A N 1
ATOM 1502 C CA . GLU A 1 186 ? -1.865 -5.667 -7.075 1.00 91.56 186 GLU A CA 1
ATOM 1503 C C . GLU A 1 186 ? -2.279 -7.042 -6.575 1.00 91.56 186 GLU A C 1
ATOM 1505 O O . GLU A 1 186 ? -1.449 -7.779 -6.049 1.00 91.56 186 GLU A O 1
ATOM 1510 N N . HIS A 1 187 ? -3.518 -7.472 -6.824 1.00 88.50 187 HIS A N 1
ATOM 1511 C CA . HIS A 1 187 ? -3.961 -8.799 -6.403 1.00 88.50 187 HIS A CA 1
ATOM 1512 C C . HIS A 1 187 ? -3.120 -9.927 -7.011 1.00 88.50 187 HIS A C 1
ATOM 1514 O O . HIS A 1 187 ? -2.844 -10.914 -6.320 1.00 88.50 187 HIS A O 1
ATOM 1520 N N . ARG A 1 188 ? -2.714 -9.807 -8.285 1.00 90.25 188 ARG A N 1
ATOM 1521 C CA . ARG A 1 188 ? -1.867 -10.800 -8.962 1.00 90.25 188 ARG A CA 1
ATOM 1522 C C . ARG A 1 188 ? -0.462 -10.821 -8.365 1.00 90.25 188 ARG A C 1
ATOM 1524 O O . ARG A 1 188 ? 0.061 -11.906 -8.112 1.00 90.25 188 ARG A O 1
ATOM 1531 N N . ILE A 1 189 ? 0.116 -9.654 -8.101 1.00 93.88 189 ILE A N 1
ATOM 1532 C CA . ILE A 1 189 ? 1.436 -9.529 -7.481 1.00 93.88 189 ILE A CA 1
ATOM 1533 C C . ILE A 1 189 ? 1.423 -10.058 -6.042 1.00 93.88 189 ILE A C 1
ATOM 1535 O O . ILE A 1 189 ? 2.191 -10.965 -5.731 1.00 93.88 189 ILE A O 1
ATOM 1539 N N . LEU A 1 190 ? 0.497 -9.595 -5.195 1.00 91.69 190 LEU A N 1
ATOM 1540 C CA . LEU A 1 190 ? 0.346 -10.043 -3.803 1.00 91.69 190 LEU A CA 1
ATOM 1541 C C . LEU A 1 190 ? 0.145 -11.562 -3.706 1.00 91.69 190 LEU A C 1
ATOM 1543 O O . LEU A 1 190 ? 0.691 -12.213 -2.813 1.00 91.69 190 LEU A O 1
ATOM 1547 N N . LYS A 1 191 ? -0.600 -12.148 -4.655 1.00 89.69 191 LYS A N 1
ATOM 1548 C CA . LYS A 1 191 ? -0.769 -13.603 -4.764 1.00 89.69 191 LYS A CA 1
ATOM 1549 C C . LYS A 1 191 ? 0.549 -14.310 -5.041 1.00 89.69 191 LYS A C 1
ATOM 1551 O O . LYS A 1 191 ? 0.863 -15.298 -4.385 1.00 89.69 191 LYS A O 1
ATOM 1556 N N . ASN A 1 192 ? 1.292 -13.832 -6.031 1.00 92.06 192 ASN A N 1
ATOM 1557 C CA . ASN A 1 192 ? 2.520 -14.472 -6.486 1.00 92.06 192 ASN A CA 1
ATOM 1558 C C . ASN A 1 192 ? 3.682 -14.273 -5.499 1.00 92.06 192 ASN A C 1
ATOM 1560 O O . ASN A 1 192 ? 4.519 -15.159 -5.370 1.00 92.06 192 ASN A O 1
ATOM 1564 N N . TRP A 1 193 ? 3.694 -13.169 -4.749 1.00 93.50 193 TRP A N 1
ATOM 1565 C CA . TRP A 1 193 ? 4.561 -12.978 -3.582 1.00 93.50 193 TRP A CA 1
ATOM 1566 C C . TRP A 1 193 ? 4.110 -13.771 -2.347 1.00 93.50 193 TRP A C 1
ATOM 1568 O O . TRP A 1 193 ? 4.788 -13.741 -1.325 1.00 93.50 193 TRP A O 1
ATOM 1578 N N . ASN A 1 194 ? 2.990 -14.497 -2.435 1.00 91.44 194 ASN A N 1
ATOM 1579 C CA . ASN A 1 194 ? 2.424 -15.295 -1.352 1.00 91.44 194 ASN A CA 1
ATOM 1580 C C . ASN A 1 194 ? 2.165 -14.477 -0.071 1.00 91.44 194 ASN A C 1
ATOM 1582 O O . ASN A 1 194 ? 2.452 -14.934 1.033 1.00 91.44 194 ASN A O 1
ATOM 1586 N N . LEU A 1 195 ? 1.626 -13.261 -0.216 1.00 89.31 195 LEU A N 1
ATOM 1587 C CA . LEU A 1 195 ? 1.392 -12.363 0.919 1.00 89.31 195 LEU A CA 1
ATOM 1588 C C . LEU A 1 195 ? 0.029 -12.547 1.589 1.00 89.31 195 LEU A C 1
ATOM 1590 O O . LEU A 1 195 ? -0.105 -12.175 2.748 1.00 89.31 195 LEU A O 1
ATOM 1594 N N . TYR A 1 196 ? -0.970 -13.149 0.931 1.00 83.81 196 TYR A N 1
ATOM 1595 C CA . TYR A 1 196 ? -2.286 -13.355 1.561 1.00 83.81 196 TYR A CA 1
ATOM 1596 C C . TYR A 1 196 ? -2.218 -14.086 2.906 1.00 83.81 196 TYR A C 1
ATOM 1598 O O . TYR A 1 196 ? -2.790 -13.557 3.845 1.00 83.81 196 TYR A O 1
ATOM 1606 N N . PRO A 1 197 ? -1.457 -15.184 3.087 1.00 81.50 197 PRO A N 1
ATOM 1607 C CA . PRO A 1 197 ? -1.369 -15.833 4.397 1.00 81.50 197 PRO A CA 1
ATOM 1608 C C . PRO A 1 197 ? -0.860 -14.911 5.517 1.00 81.50 197 PRO A C 1
ATOM 1610 O O . PRO A 1 197 ? -1.294 -15.027 6.660 1.00 81.50 197 PRO A O 1
ATOM 1613 N N . GLU A 1 198 ? 0.044 -13.982 5.196 1.00 81.19 198 GLU A N 1
ATOM 1614 C CA . GLU A 1 198 ? 0.549 -12.985 6.149 1.00 81.19 198 GLU A CA 1
ATOM 1615 C C . GLU A 1 198 ? -0.503 -11.909 6.458 1.00 81.19 198 GLU A C 1
ATOM 1617 O O . GLU A 1 198 ? -0.539 -11.385 7.572 1.00 81.19 198 GLU A O 1
ATOM 1622 N N . LEU A 1 199 ? -1.358 -11.585 5.483 1.00 83.31 199 LEU A N 1
ATOM 1623 C CA . LEU A 1 199 ? -2.410 -10.571 5.574 1.00 83.31 199 LEU A CA 1
ATOM 1624 C C . LEU A 1 199 ? -3.740 -11.114 6.129 1.00 83.31 199 LEU A C 1
ATOM 1626 O O . LEU A 1 199 ? -4.485 -10.351 6.735 1.00 83.31 199 LEU A O 1
ATOM 1630 N N . ASP A 1 200 ? -4.022 -12.413 6.003 1.00 78.94 200 ASP A N 1
ATOM 1631 C CA . ASP A 1 200 ? -5.281 -13.061 6.410 1.00 78.9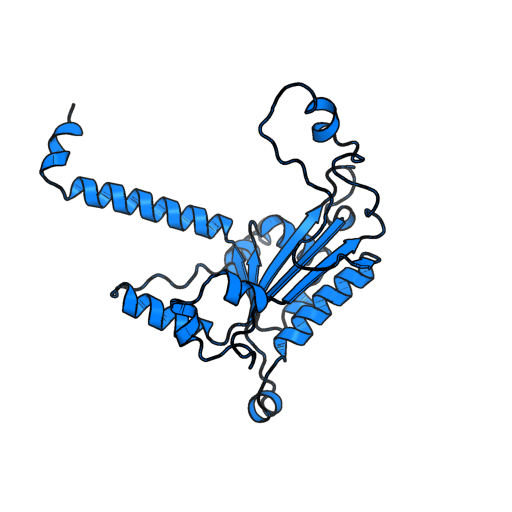4 200 ASP A CA 1
ATOM 1632 C C . ASP A 1 200 ? -5.527 -12.970 7.927 1.00 78.94 200 ASP A C 1
ATOM 1634 O O . ASP A 1 200 ? -6.665 -12.973 8.393 1.00 78.94 200 ASP A O 1
ATOM 1638 N N . GLY A 1 201 ? -4.458 -12.847 8.724 1.00 75.12 201 GLY A N 1
ATOM 1639 C CA . GLY A 1 201 ? -4.539 -12.591 10.167 1.00 75.12 201 GLY A CA 1
ATOM 1640 C C . GLY A 1 201 ? -4.924 -11.150 10.531 1.00 75.12 201 GLY A C 1
ATOM 1641 O O . GLY A 1 201 ? -4.994 -10.808 11.716 1.00 75.12 201 GLY A O 1
ATOM 1642 N N . MET A 1 202 ? -5.135 -10.289 9.534 1.00 83.88 202 MET A N 1
ATOM 1643 C CA . MET A 1 202 ? -5.476 -8.881 9.690 1.00 83.88 202 MET A CA 1
ATOM 1644 C C . MET A 1 202 ? -6.910 -8.626 9.224 1.00 83.88 202 MET A C 1
ATOM 1646 O O . MET A 1 202 ? -7.419 -9.254 8.301 1.00 83.88 202 MET A O 1
ATOM 1650 N N . ASN A 1 203 ? -7.582 -7.670 9.863 1.00 87.81 203 ASN A N 1
ATOM 1651 C CA . ASN A 1 203 ? -8.960 -7.307 9.535 1.00 87.81 203 ASN A CA 1
ATOM 1652 C C . ASN A 1 203 ? -8.985 -6.345 8.332 1.00 87.81 203 ASN A C 1
ATOM 1654 O O . ASN A 1 203 ? -9.274 -5.157 8.486 1.00 87.81 203 ASN A O 1
ATOM 1658 N N . ILE A 1 204 ? -8.573 -6.843 7.162 1.00 87.94 204 ILE A N 1
ATOM 1659 C CA . ILE A 1 204 ? -8.407 -6.064 5.930 1.00 87.94 204 ILE A CA 1
ATOM 1660 C C . ILE A 1 204 ? -9.636 -6.207 5.026 1.00 87.94 204 ILE A C 1
ATOM 1662 O O . ILE A 1 204 ? -10.152 -7.300 4.807 1.00 87.94 204 ILE A O 1
ATOM 1666 N N . VAL A 1 205 ? -10.070 -5.081 4.467 1.00 87.38 205 VAL A N 1
ATOM 1667 C CA . VAL A 1 205 ? -11.088 -4.966 3.421 1.00 87.38 205 VAL A CA 1
ATOM 1668 C C . VAL A 1 205 ? -10.449 -4.301 2.203 1.00 87.38 205 VAL A C 1
ATOM 1670 O O . VAL A 1 205 ? -9.640 -3.389 2.362 1.00 87.38 205 VAL A O 1
ATOM 1673 N N . TYR A 1 206 ? -10.820 -4.725 0.996 1.00 85.38 206 TYR A N 1
ATOM 1674 C CA . TYR A 1 206 ? -10.251 -4.226 -0.260 1.00 85.38 206 TYR A CA 1
ATOM 1675 C C . TYR A 1 206 ? -11.319 -3.541 -1.114 1.00 85.38 206 TYR A C 1
ATOM 1677 O O . TYR A 1 206 ? -12.385 -4.120 -1.335 1.00 85.38 206 TYR A O 1
ATOM 1685 N N . TRP A 1 207 ? -11.031 -2.339 -1.618 1.00 85.38 207 TRP A N 1
ATOM 1686 C CA . TRP A 1 207 ? -11.876 -1.591 -2.553 1.00 85.38 207 TRP A CA 1
ATOM 1687 C C . TRP A 1 207 ? -11.134 -1.284 -3.851 1.00 85.38 207 TRP A C 1
ATOM 1689 O O . TRP A 1 207 ? -9.989 -0.841 -3.837 1.00 85.38 207 TRP A O 1
ATOM 1699 N N . ASP A 1 208 ? -11.845 -1.440 -4.965 1.00 84.00 208 ASP A N 1
ATOM 1700 C CA . ASP A 1 208 ? -11.395 -1.058 -6.303 1.00 84.00 208 ASP A CA 1
ATOM 1701 C C . ASP A 1 208 ? -12.126 0.219 -6.753 1.00 84.00 208 ASP A C 1
ATOM 1703 O O . ASP A 1 208 ? -13.352 0.244 -6.940 1.00 84.00 208 ASP A O 1
ATOM 1707 N N . LEU A 1 209 ? -11.373 1.311 -6.885 1.00 81.75 209 LEU A N 1
ATOM 1708 C CA . LEU A 1 209 ? -11.915 2.629 -7.198 1.00 81.75 209 LEU A CA 1
ATOM 1709 C C . LEU A 1 209 ? -12.306 2.778 -8.673 1.00 81.75 209 LEU A C 1
ATOM 1711 O O . LEU A 1 209 ? -13.217 3.558 -8.972 1.00 81.75 209 LEU A O 1
ATOM 1715 N N . GLN A 1 210 ? -11.686 2.041 -9.598 1.00 77.69 210 GLN A N 1
ATOM 1716 C CA . GLN A 1 210 ? -12.061 2.056 -11.011 1.00 77.69 210 GLN A CA 1
ATOM 1717 C C . GLN A 1 210 ? -13.424 1.391 -11.207 1.00 77.69 210 GLN A C 1
ATOM 1719 O O . GLN A 1 210 ? -14.304 1.979 -11.850 1.00 77.69 210 GLN A O 1
ATOM 1724 N N . LEU A 1 211 ? -13.653 0.229 -10.590 1.00 73.75 211 LEU A N 1
ATOM 1725 C CA . LEU A 1 211 ? -14.971 -0.410 -10.570 1.00 73.75 211 LEU A CA 1
ATOM 1726 C C . LEU A 1 211 ? -16.011 0.506 -9.916 1.00 73.75 211 LEU A C 1
ATOM 1728 O O . LEU A 1 211 ? -17.107 0.694 -10.455 1.00 73.75 211 LEU A O 1
ATOM 1732 N N . TRP A 1 212 ? -15.654 1.160 -8.808 1.00 68.88 212 TRP A N 1
ATOM 1733 C CA . TRP A 1 212 ? -16.535 2.125 -8.156 1.00 68.88 212 TRP A CA 1
ATOM 1734 C C . TRP A 1 212 ? -16.889 3.315 -9.057 1.00 68.88 212 TRP A C 1
ATOM 1736 O O . TRP A 1 212 ? -18.062 3.682 -9.156 1.00 68.88 212 TRP A O 1
ATOM 1746 N N . SER A 1 213 ? -15.913 3.896 -9.757 1.00 68.31 213 SER A N 1
ATOM 1747 C CA . SER A 1 213 ? -16.121 5.010 -10.688 1.00 68.31 213 SER A CA 1
ATOM 1748 C C . SER A 1 213 ? -17.078 4.625 -11.820 1.00 68.31 213 SER A C 1
ATOM 1750 O O . SER A 1 213 ? -18.013 5.369 -12.136 1.00 68.31 213 SER A O 1
ATOM 1752 N N . LEU A 1 214 ? -16.925 3.424 -12.386 1.00 60.75 214 LEU A N 1
ATOM 1753 C CA . LEU A 1 214 ? -17.820 2.895 -13.420 1.00 60.75 214 LEU A CA 1
ATOM 1754 C C . LEU A 1 214 ? -19.250 2.682 -12.893 1.00 60.75 214 LEU A C 1
ATOM 1756 O O . LEU A 1 214 ? -20.227 3.067 -13.549 1.00 60.75 214 LEU A O 1
ATOM 1760 N N . LEU A 1 215 ? -19.397 2.136 -11.683 1.00 60.25 215 LEU A N 1
ATOM 1761 C CA . LEU A 1 215 ? -20.696 1.960 -11.023 1.00 60.25 215 LEU A CA 1
ATOM 1762 C C . LEU A 1 215 ? -21.352 3.303 -10.666 1.00 60.25 215 LEU A C 1
ATOM 1764 O O . LEU A 1 215 ? -22.556 3.488 -10.855 1.00 60.25 215 LEU A O 1
ATOM 1768 N N . TYR A 1 216 ? -20.578 4.274 -10.189 1.00 59.53 216 TYR A N 1
ATOM 1769 C CA . TYR A 1 216 ? -21.070 5.614 -9.885 1.00 59.53 216 TYR A CA 1
ATOM 1770 C C . TYR A 1 216 ? -21.542 6.341 -11.153 1.00 59.53 216 TYR A C 1
ATOM 1772 O O . TYR A 1 216 ? -22.639 6.914 -11.181 1.00 59.53 216 TYR A O 1
ATOM 1780 N N . ASN A 1 217 ? -20.759 6.266 -12.230 1.00 57.91 217 ASN A N 1
ATOM 1781 C CA . ASN A 1 217 ? -21.085 6.892 -13.508 1.00 57.91 217 ASN A CA 1
ATOM 1782 C C . ASN A 1 217 ? -22.305 6.242 -14.176 1.00 57.91 217 ASN A C 1
ATOM 1784 O O . ASN A 1 217 ? -23.208 6.955 -14.621 1.00 57.91 217 ASN A O 1
ATOM 1788 N N . SER A 1 218 ? -22.407 4.911 -14.177 1.00 55.56 218 SER A N 1
ATOM 1789 C CA . SER A 1 218 ? -23.580 4.203 -14.714 1.00 55.56 218 SER A CA 1
ATOM 1790 C C . SER A 1 218 ? -24.865 4.533 -13.940 1.00 55.56 218 SER A C 1
ATOM 1792 O O . SER A 1 218 ? -25.901 4.814 -14.553 1.00 55.56 218 SER A O 1
ATOM 1794 N N . ARG A 1 219 ? -24.798 4.630 -12.603 1.00 57.12 219 ARG A N 1
ATOM 1795 C CA . ARG A 1 219 ? -25.925 5.070 -11.759 1.00 57.12 219 ARG A CA 1
ATOM 1796 C C . ARG A 1 219 ? -26.314 6.533 -12.009 1.00 57.12 219 ARG A C 1
ATOM 1798 O O . ARG A 1 219 ? -27.508 6.833 -12.052 1.00 57.12 219 ARG A O 1
ATOM 1805 N N . ARG A 1 220 ? -25.357 7.444 -12.245 1.00 51.69 220 ARG A N 1
ATOM 1806 C CA . ARG A 1 220 ? -25.644 8.842 -12.643 1.00 51.69 220 ARG A CA 1
ATOM 1807 C C . ARG A 1 220 ? -26.344 8.930 -13.994 1.00 51.69 220 ARG A C 1
ATOM 1809 O O . ARG A 1 220 ? -27.313 9.678 -14.121 1.00 51.69 220 ARG A O 1
ATOM 1816 N N . VAL A 1 221 ? -25.882 8.180 -14.992 1.00 52.97 221 VAL A N 1
ATOM 1817 C CA . VAL A 1 221 ? -26.486 8.176 -16.335 1.00 52.97 221 VAL A CA 1
ATOM 1818 C C . VAL A 1 221 ? -27.901 7.588 -16.291 1.00 52.97 221 VAL A C 1
ATOM 1820 O O . VAL A 1 221 ? -28.822 8.161 -16.879 1.00 52.97 221 VAL A O 1
ATOM 1823 N N . GLY A 1 222 ? -28.112 6.510 -15.528 1.00 50.06 222 GLY A N 1
ATOM 1824 C CA . GLY A 1 222 ? -29.438 5.937 -15.283 1.00 50.06 222 GLY A CA 1
ATOM 1825 C C . GLY A 1 222 ? -30.387 6.905 -14.566 1.00 50.06 222 GLY A C 1
ATOM 1826 O O . GLY A 1 222 ? -31.527 7.088 -14.995 1.00 50.06 222 GLY A O 1
ATOM 1827 N N . ALA A 1 223 ? -29.906 7.600 -13.530 1.00 52.31 223 ALA A N 1
ATOM 1828 C CA . ALA A 1 223 ? -30.681 8.606 -12.802 1.00 52.31 223 ALA A CA 1
ATOM 1829 C C . ALA A 1 223 ? -31.024 9.838 -13.664 1.00 52.31 223 ALA A C 1
ATOM 1831 O O . ALA A 1 223 ? -32.141 10.349 -13.582 1.00 52.31 223 ALA A O 1
ATOM 1832 N N . HIS A 1 224 ? -30.112 10.282 -14.538 1.00 45.09 224 HIS A N 1
ATOM 1833 C CA . HIS A 1 224 ? -30.374 11.355 -15.505 1.00 45.09 224 HIS A CA 1
ATOM 1834 C C . HIS A 1 224 ? -31.383 10.948 -16.591 1.00 45.09 224 HIS A C 1
ATOM 1836 O O . HIS A 1 224 ? -32.231 11.758 -16.968 1.00 45.09 224 HIS A O 1
ATOM 1842 N N . LYS A 1 225 ? -31.347 9.698 -17.077 1.00 44.19 225 LYS A N 1
ATOM 1843 C CA . LYS A 1 225 ? -32.383 9.168 -17.985 1.00 44.19 225 LYS A CA 1
ATOM 1844 C C . LYS A 1 225 ? -33.747 9.084 -17.293 1.00 44.19 225 LYS A C 1
ATOM 1846 O O . LYS A 1 225 ? -34.749 9.505 -17.868 1.00 44.19 225 LYS A O 1
ATOM 1851 N N . ALA A 1 226 ? -33.788 8.611 -16.049 1.00 48.75 226 ALA A N 1
ATOM 1852 C CA . ALA A 1 226 ? -35.019 8.520 -15.267 1.00 48.75 226 ALA A CA 1
ATOM 1853 C C . ALA A 1 226 ? -35.611 9.898 -14.910 1.00 48.75 226 ALA A C 1
ATOM 1855 O O . ALA A 1 226 ? -36.832 10.043 -14.889 1.00 48.75 226 ALA A O 1
ATOM 1856 N N . SER A 1 227 ? -34.782 10.922 -14.666 1.00 47.66 227 SER A N 1
ATOM 1857 C CA . SER A 1 227 ? -35.271 12.286 -14.413 1.00 47.66 227 SER A CA 1
ATOM 1858 C C . SER A 1 227 ? -35.772 12.977 -15.686 1.00 47.66 227 SER A C 1
ATOM 1860 O O . SER A 1 227 ? -36.798 13.655 -15.635 1.00 47.66 227 SER A O 1
ATOM 1862 N N . ARG A 1 228 ? -35.145 12.729 -16.849 1.00 46.22 228 ARG A N 1
ATOM 1863 C CA . ARG A 1 228 ? -35.653 13.186 -18.158 1.00 46.22 228 ARG A CA 1
ATOM 1864 C C . ARG A 1 228 ? -37.018 12.583 -18.499 1.00 46.22 228 ARG A C 1
ATOM 1866 O O . ARG A 1 228 ? -37.892 13.308 -18.955 1.00 46.22 228 ARG A O 1
ATOM 1873 N N . MET A 1 229 ? -37.245 11.301 -18.201 1.00 45.41 229 MET A N 1
ATOM 1874 C CA . MET A 1 229 ? -38.540 10.633 -18.432 1.00 45.41 229 MET A CA 1
ATOM 1875 C C . MET A 1 229 ? -39.676 11.099 -17.495 1.00 45.41 229 MET A C 1
ATOM 1877 O O . MET A 1 229 ? -40.857 10.852 -17.775 1.00 45.41 229 MET A O 1
ATOM 1881 N N . LYS A 1 230 ? -39.334 11.781 -16.393 1.00 47.59 230 LYS A N 1
ATOM 1882 C CA . LYS A 1 230 ? -40.282 12.363 -15.428 1.00 47.59 230 LYS A CA 1
ATOM 1883 C C . LYS A 1 230 ? -40.585 13.846 -15.672 1.00 47.59 230 LYS A C 1
ATOM 1885 O O . LYS A 1 230 ? -41.457 14.379 -14.996 1.00 47.59 230 LYS A O 1
ATOM 1890 N N . ASN A 1 231 ? -39.915 14.500 -16.625 1.00 43.62 231 ASN A N 1
ATOM 1891 C CA . ASN A 1 231 ? -40.230 15.870 -17.023 1.00 43.62 231 ASN A CA 1
ATOM 1892 C C . ASN A 1 231 ? -41.180 15.850 -18.243 1.00 43.62 231 ASN A C 1
ATOM 1894 O O . ASN A 1 231 ? -40.741 15.472 -19.333 1.00 43.62 231 ASN A O 1
ATOM 1898 N N . PRO A 1 232 ? -42.468 16.226 -18.100 1.00 52.62 232 PRO A N 1
ATOM 1899 C CA . PRO A 1 232 ? -43.444 16.124 -19.186 1.00 52.62 232 PRO A CA 1
ATOM 1900 C C . PRO A 1 232 ? -43.087 16.972 -20.416 1.00 52.62 232 PRO A C 1
ATOM 1902 O O . PRO A 1 232 ? -43.517 16.638 -21.514 1.00 52.62 232 PRO A O 1
ATOM 1905 N N . GLN A 1 233 ? -42.246 18.004 -20.268 1.00 50.06 233 GLN A N 1
ATOM 1906 C CA . GLN A 1 233 ? -41.791 18.843 -21.385 1.00 50.06 233 GLN A CA 1
ATOM 1907 C C . GLN A 1 233 ? -40.711 18.196 -22.271 1.00 50.06 233 GLN A C 1
ATOM 1909 O O . GLN A 1 233 ? -40.462 18.686 -23.366 1.00 50.06 233 GLN A O 1
ATOM 1914 N N . LEU A 1 234 ? -40.071 17.103 -21.836 1.00 43.16 234 LEU A N 1
ATOM 1915 C CA . LEU A 1 234 ? -39.012 16.422 -22.600 1.00 43.16 234 LEU A CA 1
ATOM 1916 C C . LEU A 1 234 ? -39.463 15.094 -23.226 1.00 43.16 234 LEU A C 1
ATOM 1918 O O . LEU A 1 234 ? -38.653 14.415 -23.856 1.00 43.16 234 LEU A O 1
ATOM 1922 N N . ARG A 1 235 ? -40.742 14.718 -23.085 1.00 43.69 235 ARG A N 1
ATOM 1923 C CA . ARG A 1 235 ? -41.298 13.517 -23.733 1.00 43.69 235 ARG A CA 1
ATOM 1924 C C . ARG A 1 235 ? -41.523 13.691 -25.239 1.00 43.69 235 ARG A C 1
ATOM 1926 O O . ARG A 1 235 ? -41.493 12.699 -25.949 1.00 43.69 235 ARG A O 1
ATOM 1933 N N . SER A 1 236 ? -41.672 14.919 -25.739 1.00 42.34 236 SER A N 1
ATOM 1934 C CA . SER A 1 236 ? -41.999 15.182 -27.150 1.00 42.34 236 SER A CA 1
ATOM 1935 C C . SER A 1 236 ? -40.811 15.158 -28.120 1.00 42.34 236 SER A C 1
ATOM 1937 O O . SER A 1 236 ? -41.016 15.345 -29.312 1.00 42.34 236 SER A O 1
ATOM 1939 N N . ILE A 1 237 ? -39.578 14.943 -27.645 1.00 44.12 237 ILE A N 1
ATOM 1940 C CA . ILE A 1 237 ? -38.378 14.868 -28.508 1.00 44.12 237 ILE A CA 1
ATOM 1941 C C . ILE A 1 237 ? -37.927 13.409 -28.725 1.00 44.12 237 ILE A C 1
ATOM 1943 O O . ILE A 1 237 ? -37.094 13.141 -29.580 1.00 44.12 237 ILE A O 1
ATOM 1947 N N . ALA A 1 238 ? -38.475 12.447 -27.975 1.00 35.97 238 ALA A N 1
ATOM 1948 C CA . ALA A 1 238 ? -38.093 11.034 -28.077 1.00 35.97 238 ALA A CA 1
ATOM 1949 C C . ALA A 1 238 ? -39.008 10.193 -28.993 1.00 35.97 238 ALA A C 1
ATOM 1951 O O . ALA A 1 238 ? -38.806 8.987 -29.089 1.00 35.97 238 ALA A O 1
ATOM 1952 N N . GLU A 1 239 ? -39.982 10.816 -29.661 1.00 37.41 239 GLU A N 1
ATOM 1953 C CA . GLU A 1 239 ? -40.844 10.191 -30.675 1.00 37.41 239 GLU A CA 1
ATOM 1954 C C . GLU A 1 239 ? -40.809 11.014 -31.976 1.00 37.41 239 GLU A C 1
ATOM 1956 O O . GLU A 1 239 ? -41.811 11.603 -32.375 1.00 37.41 239 GLU A O 1
ATOM 1961 N N . ILE A 1 240 ? -39.629 11.085 -32.606 1.00 35.16 240 ILE A N 1
ATOM 1962 C CA . ILE A 1 240 ? -39.439 11.274 -34.057 1.00 35.16 240 ILE A CA 1
ATOM 1963 C C . ILE A 1 240 ? -38.285 10.369 -34.484 1.00 35.16 240 ILE A C 1
ATOM 1965 O O . ILE A 1 240 ? -37.236 10.413 -33.800 1.00 35.16 240 ILE A O 1
#

pLDDT: mean 71.16, std 21.08, range [28.7, 96.0]

Organism: NCBI:txid252184